Protein AF-A0A6A6JMK6-F1 (afdb_monomer)

Foldseek 3Di:
DDPPPVVLVVLVVCLLVVHQLFQDFDADPVRHGDQDQSNQRGLLCLCVQWHDDPSDIDGDLLSRSLVVSLVSLVSLLVVQVQLQPVVSLVVLLVVLVVVLVVVVCCQPPNVCVVDPPDDRPSVSVVSNVVCQVSLLVSLVSSLVVNVVSLVSLVVDPPDDDDDDDDDDDDPDDDDDDDPPPPRHSDPVVSNVSSVVSNVVVVVRDRRDSGNDND

Sequence (214 aa):
MVLLNNDFNVAKEKIWQGHKLLTKPTLDGNGKMMENEENSKTLDWLFINKYYNDKKVEKWLDNRGMCKAIYQFDTLMALVQYHNDPYIQEVMRAQVRRVGEAFDYVEDDIIPTQQSGYTKRNIKKEWIDWMKETHKNRLESLNEALEYAVKIFEKKSTVITKIKRWDFSGLFRREVKDPNCGFEPDDAVMEKRVKLLLEAYKKLPKVDTELKLD

Mean predicted aligned error: 9.23 Å

Solvent-accessible surface area (backbone atoms only — not comparable to full-atom values): 12800 Å² total; per-residue (Å²): 135,85,83,78,51,65,69,57,54,52,51,52,49,32,44,77,73,68,46,78,90,61,58,76,69,56,58,44,101,84,71,45,75,48,97,46,69,73,34,36,69,9,55,68,32,12,51,70,18,33,38,59,53,97,95,39,83,45,65,56,87,34,35,56,21,34,46,52,29,49,51,55,49,51,49,46,51,51,52,39,52,51,62,57,32,67,68,52,46,51,53,52,44,53,52,55,49,53,55,27,52,52,39,45,48,41,57,71,64,47,45,54,77,77,36,86,87,69,75,86,83,55,60,25,55,57,49,51,53,49,49,37,52,51,48,25,58,37,41,47,52,50,50,52,49,45,54,53,49,47,55,58,66,66,74,62,87,78,80,87,81,88,88,84,89,85,83,90,86,74,95,84,78,89,82,74,89,69,85,78,62,72,72,47,63,52,63,71,61,51,52,51,52,53,49,53,50,54,56,50,50,76,72,52,74,79,55,76,35,74,66,76,84,124

Structure (mmCIF, N/CA/C/O backbone):
data_AF-A0A6A6JMK6-F1
#
_entry.id   AF-A0A6A6JMK6-F1
#
loop_
_atom_site.group_PDB
_atom_site.id
_atom_site.type_symbol
_atom_site.label_atom_id
_atom_site.label_alt_id
_atom_site.label_comp_id
_atom_site.label_asym_id
_atom_site.label_entity_id
_atom_site.label_seq_id
_atom_site.pdbx_PDB_ins_code
_atom_site.Cartn_x
_atom_site.Cartn_y
_atom_site.Cartn_z
_atom_site.occupancy
_atom_site.B_iso_or_equiv
_atom_site.auth_seq_id
_atom_site.auth_comp_id
_atom_site.auth_asym_id
_atom_site.auth_atom_id
_atom_site.pdbx_PDB_model_num
ATOM 1 N N . MET A 1 1 ? -15.009 -16.281 -4.364 1.00 25.78 1 MET A N 1
ATOM 2 C CA . MET A 1 1 ? -13.756 -17.059 -4.236 1.00 25.78 1 MET A CA 1
ATOM 3 C C . MET A 1 1 ? -12.599 -16.071 -4.182 1.00 25.78 1 MET A C 1
ATOM 5 O O . MET A 1 1 ? -12.237 -15.513 -5.208 1.00 25.78 1 MET A O 1
ATOM 9 N N . VAL A 1 2 ? -12.119 -15.753 -2.977 1.00 27.05 2 VAL A N 1
ATOM 10 C CA . VAL A 1 2 ? -11.085 -14.730 -2.749 1.00 27.05 2 VAL A CA 1
ATOM 11 C C . VAL A 1 2 ? -9.724 -15.412 -2.858 1.00 27.05 2 VAL A C 1
ATOM 13 O O . VAL A 1 2 ? -9.286 -16.086 -1.931 1.00 27.05 2 VAL A O 1
ATOM 16 N N . LEU A 1 3 ? -9.078 -15.294 -4.018 1.00 33.50 3 LEU A N 1
ATOM 17 C CA . LEU A 1 3 ? -7.701 -15.749 -4.204 1.00 33.50 3 LEU A CA 1
ATOM 18 C C . LEU A 1 3 ? -6.765 -14.765 -3.494 1.00 33.50 3 LEU A C 1
ATOM 20 O O . LEU A 1 3 ? -6.371 -13.737 -4.041 1.00 33.50 3 LEU A O 1
ATOM 24 N N . LEU A 1 4 ? -6.444 -15.082 -2.243 1.00 34.97 4 LEU A N 1
ATOM 25 C CA . LEU A 1 4 ? -5.448 -14.391 -1.435 1.00 34.97 4 LEU A CA 1
ATOM 26 C C . LEU A 1 4 ? -4.049 -14.737 -1.971 1.00 34.97 4 LEU A C 1
ATOM 28 O O . LEU A 1 4 ? -3.436 -15.719 -1.561 1.00 34.97 4 LEU A O 1
ATOM 32 N N . ASN A 1 5 ? -3.543 -13.933 -2.910 1.00 47.03 5 ASN A N 1
ATOM 33 C CA . ASN A 1 5 ? -2.108 -13.880 -3.188 1.00 47.03 5 ASN A CA 1
ATOM 34 C C . ASN A 1 5 ? -1.401 -13.511 -1.875 1.00 47.03 5 ASN A C 1
ATOM 36 O O . ASN A 1 5 ? -1.663 -12.440 -1.328 1.00 47.03 5 ASN A O 1
ATOM 40 N N . ASN A 1 6 ? -0.511 -14.371 -1.377 1.00 48.22 6 ASN A N 1
ATOM 41 C CA . ASN A 1 6 ? 0.271 -14.115 -0.162 1.00 48.22 6 ASN A CA 1
ATOM 42 C C . ASN A 1 6 ? 0.969 -12.739 -0.222 1.00 48.22 6 ASN A C 1
ATOM 44 O O . ASN A 1 6 ? 0.893 -11.954 0.716 1.00 48.22 6 ASN A O 1
ATOM 48 N N . ASP A 1 7 ? 1.505 -12.384 -1.391 1.00 55.31 7 ASP A N 1
ATOM 49 C CA . ASP A 1 7 ? 2.130 -11.084 -1.658 1.00 55.31 7 ASP A CA 1
ATOM 50 C C . ASP A 1 7 ? 1.179 -9.896 -1.467 1.00 55.31 7 ASP A C 1
ATOM 52 O O . ASP A 1 7 ? 1.581 -8.847 -0.966 1.00 55.31 7 ASP A O 1
ATOM 56 N N . PHE A 1 8 ? -0.097 -10.059 -1.829 1.00 58.81 8 PHE A N 1
ATOM 57 C CA . PHE A 1 8 ? -1.109 -9.020 -1.660 1.00 58.81 8 PHE A CA 1
ATOM 58 C C . PHE A 1 8 ? -1.477 -8.846 -0.185 1.00 58.81 8 PHE A C 1
ATOM 60 O O . PHE A 1 8 ? -1.654 -7.722 0.277 1.00 58.81 8 PHE A O 1
ATOM 67 N N . ASN A 1 9 ? -1.533 -9.939 0.581 1.00 56.66 9 ASN A N 1
ATOM 68 C CA . ASN A 1 9 ? -1.748 -9.876 2.027 1.00 56.66 9 ASN A CA 1
ATOM 69 C C . ASN A 1 9 ? -0.571 -9.222 2.753 1.00 56.66 9 ASN A C 1
ATOM 71 O O . ASN A 1 9 ? -0.792 -8.343 3.580 1.00 56.66 9 ASN A O 1
ATOM 75 N N . VAL A 1 10 ? 0.665 -9.568 2.385 1.00 67.19 10 VAL A N 1
ATOM 76 C CA . VAL A 1 10 ? 1.869 -8.912 2.914 1.00 67.19 10 VAL A CA 1
ATOM 77 C C . VAL A 1 10 ? 1.876 -7.421 2.557 1.00 67.19 10 VAL A C 1
ATOM 79 O O . VAL A 1 10 ? 2.242 -6.581 3.376 1.00 67.19 10 VAL A O 1
ATOM 82 N N . ALA A 1 11 ? 1.448 -7.053 1.347 1.00 66.81 11 ALA A N 1
ATOM 83 C CA . ALA A 1 11 ? 1.355 -5.651 0.951 1.00 66.81 11 ALA A CA 1
ATOM 84 C C . ALA A 1 11 ? 0.283 -4.883 1.748 1.00 66.81 11 ALA A C 1
ATOM 86 O O . ALA A 1 11 ? 0.537 -3.756 2.171 1.00 66.81 11 ALA A O 1
ATOM 87 N N . LYS A 1 12 ? -0.874 -5.502 2.026 1.00 69.31 12 LYS A N 1
ATOM 88 C CA . LYS A 1 12 ? -1.883 -4.937 2.939 1.00 69.31 12 LYS A CA 1
ATOM 89 C C . LYS A 1 12 ? -1.324 -4.747 4.342 1.00 69.31 12 LYS A C 1
ATOM 91 O O . LYS A 1 12 ? -1.519 -3.696 4.940 1.00 69.31 12 LYS A O 1
ATOM 96 N N . GLU A 1 13 ? -0.619 -5.742 4.864 1.00 75.25 13 GLU A N 1
ATOM 97 C CA . GLU A 1 13 ? -0.012 -5.682 6.192 1.00 75.25 13 GLU A CA 1
ATOM 98 C C . GLU A 1 13 ? 0.972 -4.508 6.306 1.00 75.25 13 GLU A C 1
ATOM 100 O O . GLU A 1 13 ? 0.926 -3.757 7.280 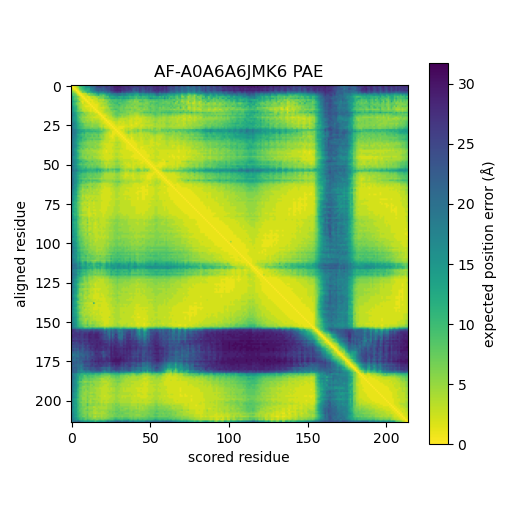1.00 75.25 13 GLU A O 1
ATOM 105 N N . LYS A 1 14 ? 1.783 -4.269 5.268 1.00 75.75 14 LYS A N 1
ATOM 106 C CA . LYS A 1 14 ? 2.706 -3.124 5.215 1.00 75.75 14 LYS A CA 1
ATOM 107 C C . LYS A 1 14 ? 2.002 -1.772 5.319 1.00 75.75 14 LYS A C 1
ATOM 109 O O . LYS A 1 14 ? 2.542 -0.892 5.990 1.00 75.75 14 LYS A O 1
ATOM 114 N N . ILE A 1 15 ? 0.820 -1.610 4.710 1.00 80.00 15 ILE A N 1
ATOM 115 C CA . ILE A 1 15 ? 0.005 -0.390 4.865 1.00 80.00 15 ILE A CA 1
ATOM 116 C C . ILE A 1 15 ? -0.286 -0.169 6.351 1.00 80.00 15 ILE A C 1
ATOM 118 O O . ILE A 1 15 ? -0.010 0.901 6.890 1.00 80.00 15 ILE A O 1
ATOM 122 N N . TRP A 1 16 ? -0.797 -1.194 7.030 1.00 81.62 16 TRP A N 1
ATOM 123 C CA . TRP A 1 16 ? -1.246 -1.078 8.417 1.00 81.62 16 TRP A CA 1
ATOM 124 C C . TRP A 1 16 ? -0.094 -0.936 9.418 1.00 81.62 16 TRP A C 1
ATOM 126 O O . TRP A 1 16 ? -0.198 -0.153 10.363 1.00 81.62 16 TRP A O 1
ATOM 136 N N . GLN A 1 17 ? 1.044 -1.581 9.156 1.00 81.69 17 GLN A N 1
ATOM 137 C CA . GLN A 1 17 ? 2.273 -1.448 9.948 1.00 81.69 17 GLN A CA 1
ATOM 138 C C . GLN A 1 17 ? 3.002 -0.113 9.733 1.00 81.69 17 GLN A C 1
ATOM 140 O O . GLN A 1 17 ? 3.951 0.192 10.450 1.00 81.69 17 GLN A O 1
ATOM 145 N N . GLY A 1 18 ? 2.581 0.708 8.764 1.00 73.88 18 GLY A N 1
ATOM 146 C CA . GLY A 1 18 ? 3.269 1.961 8.444 1.00 73.88 18 GLY A CA 1
ATOM 147 C C . GLY A 1 18 ? 4.629 1.763 7.791 1.00 73.88 18 GLY A C 1
ATOM 148 O O . GLY A 1 18 ? 5.462 2.669 7.795 1.00 73.88 18 GLY A O 1
ATOM 149 N N . HIS A 1 19 ? 4.869 0.579 7.235 1.00 82.00 19 HIS A N 1
ATOM 150 C CA . HIS A 1 19 ? 6.053 0.330 6.440 1.00 82.00 19 HIS A CA 1
ATOM 151 C C . HIS A 1 19 ? 5.962 1.104 5.126 1.00 82.00 19 HIS A C 1
ATOM 153 O O . HIS A 1 19 ? 4.889 1.285 4.548 1.00 82.00 19 HIS A O 1
ATOM 159 N N . LYS A 1 20 ? 7.117 1.545 4.619 1.00 77.75 20 LYS A N 1
ATOM 160 C CA . LYS A 1 20 ? 7.184 2.193 3.307 1.00 77.75 20 LYS A CA 1
ATOM 161 C C . LYS A 1 20 ? 6.682 1.216 2.239 1.00 77.75 20 LYS A C 1
ATOM 163 O O . LYS A 1 20 ? 7.240 0.130 2.084 1.00 77.75 20 LYS A O 1
ATOM 168 N N . LEU A 1 21 ? 5.647 1.616 1.498 1.00 81.50 21 LEU A N 1
ATOM 169 C CA . LEU A 1 21 ? 5.069 0.807 0.415 1.00 81.50 21 LEU A CA 1
ATOM 170 C C . LEU A 1 21 ? 6.007 0.700 -0.788 1.00 81.50 21 LEU A C 1
ATOM 172 O O . LEU A 1 21 ? 6.051 -0.333 -1.449 1.00 81.50 21 LEU A O 1
ATOM 176 N N . LEU A 1 22 ? 6.789 1.755 -1.026 1.00 82.19 22 LEU A N 1
ATOM 177 C CA . LEU A 1 22 ? 7.851 1.799 -2.020 1.00 82.19 22 LEU A CA 1
ATOM 178 C C . LEU A 1 22 ? 9.134 2.345 -1.397 1.00 82.19 22 LEU A C 1
ATOM 180 O O . LEU A 1 22 ? 9.115 3.303 -0.617 1.00 82.19 22 LEU A O 1
ATOM 184 N N . THR A 1 23 ? 10.265 1.767 -1.792 1.00 83.50 23 THR A N 1
ATOM 185 C CA . THR A 1 23 ? 11.582 2.330 -1.497 1.00 83.50 23 THR A CA 1
ATOM 186 C C . THR A 1 23 ? 11.805 3.540 -2.395 1.00 83.50 23 THR A C 1
ATOM 188 O O . THR A 1 23 ? 11.767 3.421 -3.620 1.00 83.50 23 THR A O 1
ATOM 191 N N . LYS A 1 24 ? 12.031 4.707 -1.785 1.00 81.12 24 LYS A N 1
ATOM 192 C CA . LYS A 1 24 ? 12.439 5.918 -2.505 1.00 81.12 24 LYS A CA 1
ATOM 193 C C . LYS A 1 24 ? 13.947 5.865 -2.777 1.00 81.12 24 LYS A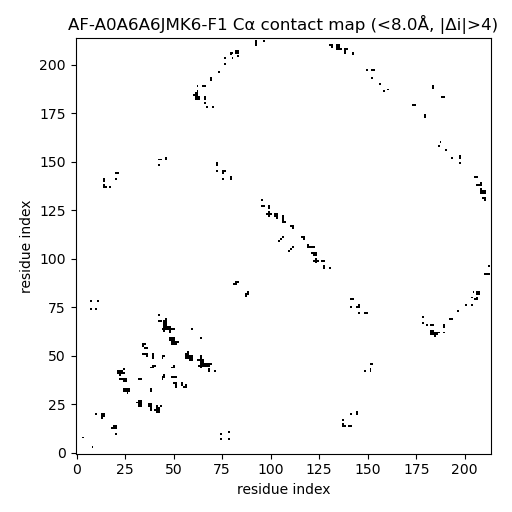 C 1
ATOM 195 O O . LYS A 1 24 ? 14.675 5.359 -1.924 1.00 81.12 24 LYS A O 1
ATOM 200 N N . PRO A 1 25 ? 14.413 6.374 -3.926 1.00 84.50 25 PRO A N 1
ATOM 201 C CA . PRO A 1 25 ? 15.822 6.363 -4.265 1.00 84.50 25 PRO A CA 1
ATOM 202 C C . PRO A 1 25 ? 16.632 7.299 -3.376 1.00 84.50 25 PRO A C 1
ATOM 204 O O . PRO A 1 25 ? 16.222 8.426 -3.092 1.00 84.50 25 PRO A O 1
ATOM 207 N N . THR A 1 26 ? 17.818 6.839 -2.996 1.00 85.38 26 THR A N 1
ATOM 208 C CA . THR A 1 26 ? 18.852 7.657 -2.369 1.00 85.38 26 THR A CA 1
ATOM 209 C C . THR A 1 26 ? 19.616 8.407 -3.457 1.00 85.38 26 THR A C 1
ATOM 211 O O . THR A 1 26 ? 20.084 7.809 -4.435 1.00 85.38 26 T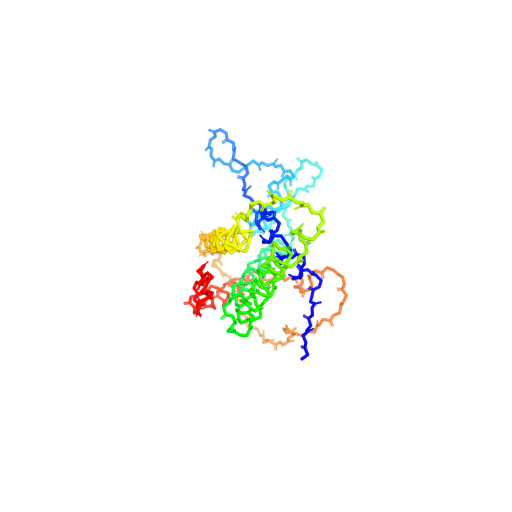HR A O 1
ATOM 214 N N . LEU A 1 27 ? 19.722 9.725 -3.298 1.00 85.12 27 LEU A N 1
ATOM 215 C CA . LEU A 1 27 ? 20.405 10.610 -4.237 1.00 85.12 27 LEU A CA 1
ATOM 216 C C . LEU A 1 27 ? 21.804 10.966 -3.719 1.00 85.12 27 LEU A C 1
ATOM 218 O O . LEU A 1 27 ? 22.022 11.043 -2.512 1.00 85.12 27 LEU A O 1
ATOM 222 N N . ASP A 1 28 ? 22.742 11.183 -4.635 1.00 82.56 28 ASP A N 1
ATOM 223 C CA . ASP A 1 28 ? 24.056 11.743 -4.342 1.00 82.56 28 ASP A CA 1
ATOM 224 C C . ASP A 1 28 ? 23.972 13.261 -4.083 1.00 82.56 28 ASP A C 1
ATOM 226 O O . ASP A 1 28 ? 22.917 13.887 -4.222 1.00 82.56 28 ASP A O 1
ATOM 230 N N . GLY A 1 29 ? 25.106 13.880 -3.736 1.00 78.31 29 GLY A N 1
ATOM 231 C CA . GLY A 1 29 ? 25.194 15.329 -3.505 1.00 78.31 29 GLY A CA 1
ATOM 232 C C . GLY A 1 29 ? 24.848 16.203 -4.722 1.00 78.31 29 GLY A C 1
ATOM 233 O O . GLY A 1 29 ? 24.683 17.409 -4.569 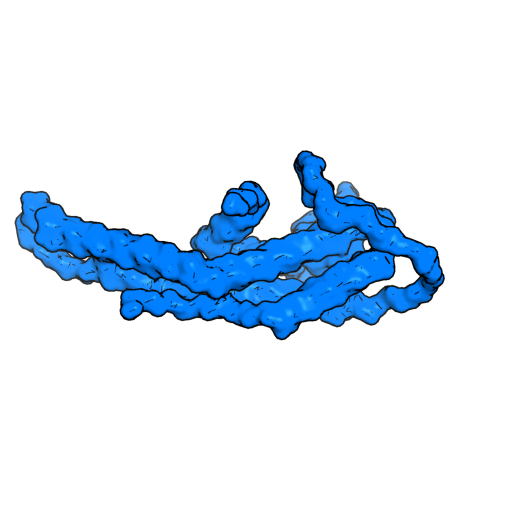1.00 78.31 29 GLY A O 1
ATOM 234 N N . ASN A 1 30 ? 24.702 15.611 -5.912 1.00 81.19 30 ASN A N 1
ATOM 235 C CA . ASN A 1 30 ? 24.308 16.280 -7.152 1.00 81.19 30 ASN A CA 1
ATOM 236 C C . ASN A 1 30 ? 22.845 15.991 -7.539 1.00 81.19 30 ASN A C 1
ATOM 238 O O . ASN A 1 30 ? 22.423 16.335 -8.646 1.00 81.19 30 ASN A O 1
ATOM 242 N N . GLY A 1 31 ? 22.075 15.321 -6.676 1.00 75.75 31 GLY A N 1
ATOM 243 C CA . GLY A 1 31 ? 20.691 14.937 -6.950 1.00 75.75 31 GLY A CA 1
ATOM 244 C C . GLY A 1 31 ? 20.539 13.782 -7.948 1.00 75.75 31 GLY A C 1
ATOM 245 O O . GLY A 1 31 ? 19.432 13.541 -8.432 1.00 75.75 31 GLY A O 1
ATOM 246 N N . LYS A 1 32 ? 21.616 13.057 -8.279 1.00 79.00 32 LYS A N 1
ATOM 247 C CA . LYS A 1 32 ? 21.568 11.857 -9.126 1.00 79.00 32 LYS A CA 1
ATOM 248 C C . LYS A 1 32 ? 21.373 10.612 -8.275 1.00 79.00 32 LYS A C 1
ATOM 250 O O . LYS A 1 32 ? 21.865 10.516 -7.161 1.00 79.00 32 LYS A O 1
ATOM 255 N N . MET A 1 33 ? 20.669 9.625 -8.813 1.00 82.38 33 MET A N 1
ATOM 256 C CA . MET A 1 33 ? 20.449 8.363 -8.111 1.00 82.38 33 MET A CA 1
ATOM 257 C C . MET A 1 33 ? 21.763 7.604 -7.923 1.00 82.38 33 MET A C 1
ATOM 259 O O . MET A 1 33 ? 22.465 7.347 -8.901 1.00 82.38 33 MET A O 1
ATOM 263 N N . MET A 1 34 ? 22.079 7.232 -6.682 1.00 83.31 34 MET A N 1
ATOM 264 C CA . MET A 1 34 ? 23.311 6.508 -6.363 1.00 83.31 34 MET A CA 1
ATOM 265 C C . MET A 1 34 ? 23.321 5.101 -6.971 1.00 83.31 34 MET A C 1
ATOM 267 O O . MET A 1 34 ? 22.303 4.410 -6.972 1.00 83.31 34 MET A O 1
ATOM 271 N N . GLU A 1 35 ? 24.485 4.653 -7.435 1.00 87.75 35 GLU A N 1
ATOM 272 C CA . GLU A 1 35 ? 24.698 3.293 -7.937 1.00 87.75 35 GLU A CA 1
ATOM 273 C C . GLU A 1 35 ? 25.037 2.317 -6.804 1.00 87.75 35 GLU A C 1
ATOM 275 O O . GLU A 1 35 ? 26.196 2.002 -6.561 1.00 87.75 35 GLU A O 1
ATOM 280 N N . ASN A 1 36 ? 24.007 1.864 -6.079 1.00 86.44 36 ASN A N 1
ATOM 281 C CA . ASN A 1 36 ? 24.139 0.955 -4.939 1.00 86.44 36 ASN A CA 1
ATOM 282 C C . ASN A 1 36 ? 23.054 -0.142 -4.911 1.00 86.44 36 ASN A C 1
ATOM 284 O O . ASN A 1 36 ? 22.077 -0.112 -5.663 1.00 86.44 36 ASN A O 1
ATOM 288 N N . GLU A 1 37 ? 23.230 -1.124 -4.024 1.00 87.00 37 GLU A N 1
ATOM 289 C CA . GLU A 1 37 ? 22.294 -2.244 -3.876 1.00 87.00 37 GLU A CA 1
ATOM 290 C C . GLU A 1 37 ? 20.899 -1.787 -3.417 1.00 87.00 37 GLU A C 1
ATOM 292 O O . GLU A 1 37 ? 19.886 -2.324 -3.865 1.00 87.00 37 GLU A O 1
ATOM 297 N N . GLU A 1 38 ? 20.814 -0.774 -2.557 1.00 86.31 38 GLU A N 1
ATOM 298 C CA . GLU A 1 38 ? 19.537 -0.277 -2.033 1.00 86.31 38 GLU A CA 1
ATOM 299 C C . GLU A 1 38 ? 18.654 0.310 -3.138 1.00 86.31 38 GLU A C 1
ATOM 301 O O . GLU A 1 38 ? 17.474 -0.038 -3.253 1.00 86.31 38 GLU A O 1
ATOM 306 N N . ASN A 1 39 ? 19.243 1.127 -4.014 1.00 83.56 39 ASN A N 1
ATOM 307 C CA . ASN A 1 39 ? 18.548 1.729 -5.141 1.00 83.56 39 ASN A CA 1
ATOM 308 C C . ASN A 1 39 ? 18.107 0.693 -6.172 1.00 83.56 39 ASN A C 1
ATOM 310 O O . ASN A 1 39 ? 17.112 0.926 -6.853 1.00 83.56 39 ASN A O 1
ATOM 314 N N . SER A 1 40 ? 18.728 -0.489 -6.217 1.00 84.00 40 SER A N 1
ATOM 315 C CA . SER A 1 40 ? 18.287 -1.582 -7.096 1.00 84.00 40 SER A CA 1
ATOM 316 C C . SER A 1 40 ? 16.909 -2.145 -6.792 1.00 84.00 40 SER A C 1
ATOM 318 O O . SER A 1 40 ? 16.305 -2.803 -7.639 1.00 84.00 40 SER A O 1
ATOM 320 N N . LYS A 1 41 ? 16.380 -1.835 -5.609 1.00 83.31 41 LYS A N 1
ATOM 321 C CA . LYS A 1 41 ? 15.038 -2.225 -5.179 1.00 83.31 41 LYS A CA 1
ATOM 322 C C . LYS A 1 41 ? 14.007 -1.118 -5.435 1.00 83.31 41 LYS A C 1
ATOM 324 O O . LYS A 1 41 ? 12.821 -1.344 -5.205 1.00 83.31 41 LYS A O 1
ATOM 329 N N . THR A 1 42 ? 14.437 0.066 -5.881 1.00 85.50 42 THR A N 1
ATOM 330 C CA . THR A 1 42 ? 13.548 1.211 -6.129 1.00 85.50 42 THR A CA 1
ATOM 331 C C . THR A 1 42 ? 12.783 1.041 -7.431 1.00 85.50 42 THR A C 1
ATOM 333 O O . THR A 1 42 ? 13.281 0.465 -8.401 1.00 85.50 42 THR A O 1
ATOM 336 N N . LEU A 1 43 ? 11.569 1.589 -7.461 1.00 84.00 43 LEU A N 1
ATOM 337 C CA . LEU A 1 43 ? 10.710 1.516 -8.636 1.00 84.00 43 LEU A CA 1
ATOM 338 C C . LEU A 1 43 ? 11.367 2.177 -9.860 1.00 84.00 43 LEU A C 1
ATOM 340 O O . LEU A 1 43 ? 11.257 1.658 -10.965 1.00 84.00 43 LEU A O 1
ATOM 344 N N . ASP A 1 44 ? 12.115 3.263 -9.660 1.00 87.62 44 ASP A N 1
ATOM 345 C CA . ASP A 1 44 ? 12.857 3.972 -10.702 1.00 87.62 44 ASP A CA 1
ATOM 346 C C . ASP A 1 44 ? 13.911 3.095 -11.385 1.00 87.62 44 ASP A C 1
ATOM 348 O O . ASP A 1 44 ? 13.992 3.088 -12.613 1.00 87.62 44 ASP A O 1
ATOM 352 N N . TRP A 1 45 ? 14.717 2.352 -10.615 1.00 85.31 45 TRP A N 1
ATOM 353 C CA . TRP A 1 45 ? 15.739 1.451 -11.168 1.00 85.31 45 TRP A CA 1
ATOM 354 C C . TRP A 1 45 ? 15.147 0.242 -11.853 1.00 85.31 45 TRP A C 1
ATOM 356 O O . TRP A 1 45 ? 15.584 -0.117 -12.949 1.00 85.31 45 TRP A O 1
ATOM 366 N N . LEU A 1 46 ? 14.140 -0.353 -11.217 1.00 85.44 46 LEU A N 1
ATOM 367 C CA . LEU A 1 46 ? 13.408 -1.463 -11.795 1.00 85.44 46 LEU A CA 1
ATOM 368 C C . LEU A 1 46 ? 12.815 -1.031 -13.137 1.00 85.44 46 LEU A C 1
ATOM 370 O O . LEU A 1 46 ? 13.046 -1.693 -14.141 1.00 85.44 46 LEU A O 1
ATOM 374 N N . PHE A 1 47 ? 12.167 0.131 -13.204 1.00 86.25 47 PHE A N 1
ATOM 375 C CA . PHE A 1 47 ? 11.534 0.614 -14.429 1.00 86.25 47 PHE A CA 1
ATOM 376 C C . PHE A 1 47 ? 12.519 0.847 -15.585 1.00 86.25 47 PHE A C 1
ATOM 378 O O . PHE A 1 47 ? 12.181 0.600 -16.736 1.00 86.25 47 PHE A O 1
ATOM 385 N N . ILE A 1 48 ? 13.760 1.253 -15.296 1.00 86.56 48 ILE A N 1
ATOM 386 C CA . ILE A 1 48 ? 14.833 1.394 -16.307 1.00 86.56 48 ILE A CA 1
ATOM 387 C C . ILE A 1 48 ? 15.645 0.114 -16.507 1.00 86.56 48 ILE A C 1
ATOM 389 O O . ILE A 1 48 ? 16.710 0.142 -17.133 1.00 86.56 48 ILE A O 1
ATOM 393 N N . ASN A 1 49 ? 15.133 -0.984 -15.957 1.00 84.25 49 ASN A N 1
ATOM 394 C CA . ASN A 1 49 ? 15.625 -2.335 -16.110 1.00 84.25 49 ASN A CA 1
ATOM 395 C C . ASN A 1 49 ? 17.075 -2.531 -15.631 1.00 84.25 49 ASN A C 1
ATOM 397 O O . ASN A 1 49 ? 17.825 -3.328 -16.194 1.00 84.25 49 ASN A O 1
ATOM 401 N N . LYS A 1 50 ? 17.475 -1.781 -14.593 1.00 84.31 50 LYS A N 1
ATOM 402 C CA . LYS A 1 50 ? 18.785 -1.882 -13.937 1.00 84.31 50 LYS A CA 1
ATOM 403 C C . LYS A 1 50 ? 18.731 -2.798 -12.711 1.00 84.31 50 LYS A C 1
ATOM 405 O O . LYS A 1 50 ? 17.739 -2.813 -11.985 1.00 84.31 50 LYS A O 1
ATOM 410 N N . TYR A 1 51 ? 19.832 -3.490 -12.434 1.00 84.94 51 TYR A N 1
ATOM 411 C CA . TYR A 1 51 ? 20.053 -4.247 -11.200 1.00 84.94 51 TYR A CA 1
ATOM 412 C C . TYR A 1 51 ? 21.500 -4.110 -10.718 1.00 84.94 51 TYR A C 1
ATOM 414 O O . TYR A 1 51 ? 22.377 -3.690 -11.470 1.00 84.94 51 TYR A O 1
ATOM 422 N N . TYR A 1 52 ? 21.737 -4.437 -9.448 1.00 87.31 52 TYR A N 1
ATOM 423 C CA . TYR A 1 52 ? 23.067 -4.411 -8.844 1.00 87.31 52 TYR A CA 1
ATOM 424 C C . TYR A 1 52 ? 23.613 -5.836 -8.726 1.00 87.31 52 TYR A C 1
ATOM 426 O O . TYR A 1 52 ? 22.937 -6.701 -8.170 1.00 87.31 52 TYR A O 1
ATOM 434 N N . ASN A 1 53 ? 24.815 -6.069 -9.245 1.00 88.25 53 ASN A N 1
ATOM 435 C CA . ASN A 1 53 ? 25.518 -7.348 -9.223 1.00 88.25 53 ASN A CA 1
ATOM 436 C C . ASN A 1 53 ? 26.990 -7.107 -8.875 1.00 88.25 53 ASN A C 1
ATOM 438 O O . ASN A 1 53 ? 27.663 -6.355 -9.575 1.00 88.25 53 ASN A O 1
ATOM 442 N N . ASP A 1 54 ? 27.481 -7.684 -7.777 1.00 84.69 54 ASP A N 1
ATOM 443 C CA . ASP A 1 54 ? 28.893 -7.617 -7.367 1.00 84.69 54 ASP A CA 1
ATOM 444 C C . ASP A 1 54 ? 29.549 -6.229 -7.510 1.00 84.69 54 ASP A C 1
ATOM 446 O O . ASP A 1 54 ? 30.624 -6.058 -8.089 1.00 84.69 54 ASP A O 1
ATOM 450 N N . LYS A 1 55 ? 28.893 -5.207 -6.944 1.00 85.38 55 LYS A N 1
ATOM 451 C CA . LYS A 1 55 ? 29.327 -3.795 -6.962 1.00 85.38 55 LYS A CA 1
ATOM 452 C C . LYS A 1 55 ? 29.230 -3.077 -8.305 1.00 85.38 55 LYS A C 1
ATOM 454 O O . LYS A 1 55 ? 29.743 -1.968 -8.446 1.00 85.38 55 LYS A O 1
ATOM 459 N N . LYS A 1 56 ? 28.565 -3.680 -9.284 1.00 89.19 56 LYS A N 1
ATOM 460 C CA . LYS A 1 56 ? 28.338 -3.094 -10.601 1.00 89.19 56 LYS A CA 1
ATOM 461 C C . LYS A 1 56 ? 26.853 -2.994 -10.892 1.00 89.19 56 LYS A C 1
ATOM 463 O O . LYS A 1 56 ? 26.049 -3.817 -10.465 1.00 89.19 56 LYS A O 1
ATOM 468 N N . VAL A 1 57 ? 26.502 -1.955 -11.636 1.00 87.50 57 VAL A N 1
ATOM 469 C CA . VAL A 1 57 ? 25.157 -1.785 -12.170 1.00 87.50 57 VAL A CA 1
ATOM 470 C C . VAL A 1 57 ? 25.098 -2.440 -13.536 1.00 87.50 57 VAL A C 1
ATOM 472 O O . VAL A 1 57 ? 25.837 -2.080 -14.451 1.00 87.50 57 VAL A O 1
ATOM 475 N N . GLU A 1 58 ? 24.188 -3.388 -13.670 1.00 88.88 58 GLU A N 1
ATOM 476 C CA . GLU A 1 58 ? 23.920 -4.118 -14.899 1.00 88.88 58 GLU A CA 1
ATOM 477 C C . GLU A 1 58 ? 22.471 -3.880 -15.344 1.00 88.88 58 GLU A C 1
ATOM 479 O O . GLU A 1 58 ? 21.666 -3.277 -14.627 1.00 88.88 58 GLU A O 1
ATOM 484 N N . LYS A 1 59 ? 22.131 -4.323 -16.556 1.00 87.31 59 LYS A N 1
ATOM 485 C CA . LYS A 1 59 ? 20.760 -4.301 -17.075 1.00 87.31 59 LYS A CA 1
ATOM 486 C C . LYS A 1 59 ? 20.305 -5.714 -17.385 1.00 87.31 59 LYS A C 1
ATOM 488 O O . LYS A 1 59 ? 21.078 -6.488 -17.944 1.00 87.31 59 LYS A O 1
ATOM 493 N N . TRP A 1 60 ? 19.066 -6.045 -17.046 1.00 80.06 60 TRP A N 1
ATOM 494 C CA . TRP A 1 60 ? 18.509 -7.332 -17.453 1.00 80.06 60 TRP A CA 1
ATOM 495 C C . TRP A 1 60 ? 18.202 -7.314 -18.955 1.00 80.06 60 TRP A C 1
ATOM 497 O O . TRP A 1 60 ? 17.734 -6.311 -19.480 1.00 80.06 60 TRP A O 1
ATOM 507 N N . LEU A 1 61 ? 18.478 -8.402 -19.671 1.00 81.06 61 LEU A N 1
ATOM 508 C CA . LEU A 1 61 ? 18.264 -8.461 -21.127 1.00 81.06 61 LEU A CA 1
ATOM 509 C C . LEU A 1 61 ? 16.797 -8.715 -21.513 1.00 81.06 61 LEU A C 1
ATOM 511 O O . LEU A 1 61 ? 16.432 -8.583 -22.673 1.00 81.06 61 LEU A O 1
ATOM 515 N N . ASP A 1 62 ? 15.966 -9.080 -20.544 1.00 78.31 62 ASP A N 1
ATOM 516 C CA . ASP A 1 62 ? 14.626 -9.647 -20.713 1.00 78.31 62 ASP A CA 1
ATOM 517 C C . ASP A 1 62 ? 13.524 -8.792 -20.054 1.00 78.31 62 ASP A C 1
ATOM 519 O O . ASP A 1 62 ? 12.457 -9.291 -19.692 1.00 78.31 62 ASP A O 1
ATOM 523 N N . ASN A 1 63 ? 13.807 -7.505 -19.824 1.00 82.38 63 ASN A N 1
ATOM 524 C CA . ASN A 1 63 ? 12.917 -6.552 -19.149 1.00 82.38 63 ASN A CA 1
ATOM 525 C C . ASN A 1 63 ? 12.378 -6.992 -17.788 1.00 82.38 63 ASN A C 1
ATOM 527 O O . ASN A 1 63 ? 11.364 -6.462 -17.316 1.00 82.38 63 ASN A O 1
ATOM 531 N N . ARG A 1 64 ? 13.075 -7.892 -17.085 1.00 82.56 64 ARG A N 1
ATOM 532 C CA . ARG A 1 64 ? 12.675 -8.352 -15.750 1.00 82.56 64 ARG A CA 1
ATOM 533 C C . ARG A 1 64 ? 12.431 -7.193 -14.764 1.00 82.56 64 ARG A C 1
ATOM 535 O O . ARG A 1 64 ? 11.647 -7.333 -13.828 1.00 82.56 64 ARG A O 1
ATOM 542 N N . GLY A 1 65 ? 13.044 -6.031 -14.972 1.00 82.19 65 GLY A N 1
ATOM 543 C CA . GLY A 1 65 ? 13.020 -4.868 -14.086 1.00 82.19 65 GLY A CA 1
ATOM 544 C C . GLY A 1 65 ? 11.752 -4.116 -14.307 1.00 82.19 65 GLY A C 1
ATOM 545 O O . GLY A 1 65 ? 10.988 -3.899 -13.370 1.00 82.19 65 GLY A O 1
ATOM 546 N N . MET A 1 66 ? 11.488 -3.815 -15.570 1.00 86.06 66 MET A N 1
ATOM 547 C CA . MET A 1 66 ? 10.259 -3.172 -15.977 1.00 86.06 66 MET A CA 1
ATOM 548 C C . MET A 1 66 ? 9.053 -4.046 -15.618 1.00 86.06 66 MET A C 1
ATOM 550 O O . MET A 1 66 ? 8.045 -3.537 -15.143 1.00 86.06 66 MET A O 1
ATOM 554 N N . CYS A 1 67 ? 9.185 -5.369 -15.717 1.00 81.81 67 CYS A N 1
ATOM 555 C CA . CYS A 1 67 ? 8.204 -6.327 -15.219 1.00 81.81 67 CYS A CA 1
ATOM 556 C C . CYS A 1 67 ? 7.955 -6.230 -13.711 1.00 81.81 67 CYS A C 1
ATOM 558 O O . CYS A 1 67 ? 6.805 -6.153 -13.277 1.00 81.81 67 CYS A O 1
ATOM 560 N N . LYS A 1 68 ? 9.019 -6.213 -12.898 1.00 82.25 68 LYS A N 1
ATOM 561 C CA . LYS A 1 68 ? 8.897 -6.028 -11.445 1.00 82.25 68 LYS A CA 1
ATOM 562 C C . LYS A 1 68 ? 8.276 -4.675 -11.105 1.00 82.25 68 LYS A C 1
ATOM 564 O O . LYS A 1 68 ? 7.438 -4.610 -10.211 1.00 82.25 68 LYS A O 1
ATOM 569 N N . ALA A 1 69 ? 8.641 -3.620 -11.830 1.00 85.19 69 ALA A N 1
ATOM 570 C CA . ALA A 1 69 ? 8.059 -2.296 -11.662 1.00 85.19 69 ALA A CA 1
ATOM 571 C C . ALA A 1 69 ? 6.558 -2.298 -11.984 1.00 85.19 69 ALA A C 1
ATOM 573 O O . ALA A 1 69 ? 5.760 -1.787 -11.203 1.00 85.19 69 ALA A O 1
ATOM 574 N N . ILE A 1 70 ? 6.168 -2.912 -13.105 1.00 85.62 70 ILE A N 1
ATOM 575 C CA . ILE A 1 70 ? 4.768 -3.093 -13.508 1.00 85.62 70 ILE A CA 1
ATOM 576 C C . ILE A 1 70 ? 3.987 -3.830 -12.420 1.00 85.62 70 ILE A C 1
ATOM 578 O O . ILE A 1 70 ? 2.924 -3.369 -12.021 1.00 85.62 70 ILE A O 1
ATOM 582 N N . TYR A 1 71 ? 4.533 -4.929 -11.897 1.00 81.56 71 TYR A N 1
ATOM 583 C CA . TYR A 1 71 ? 3.901 -5.692 -10.822 1.00 81.56 71 TYR A CA 1
ATOM 584 C C . TYR A 1 71 ? 3.718 -4.866 -9.542 1.00 81.56 71 TYR A C 1
ATOM 586 O O . TYR A 1 71 ? 2.660 -4.919 -8.914 1.00 81.56 71 TYR A O 1
ATOM 594 N N . GLN A 1 72 ? 4.723 -4.074 -9.156 1.00 82.19 72 GLN A N 1
ATOM 595 C CA . GLN A 1 72 ? 4.620 -3.178 -8.002 1.00 82.19 72 GLN A CA 1
ATOM 596 C C . GLN A 1 72 ? 3.540 -2.108 -8.207 1.00 82.19 72 GLN A C 1
ATOM 598 O O . GLN A 1 72 ? 2.765 -1.846 -7.288 1.00 82.19 72 GLN A O 1
ATOM 603 N N . PHE A 1 73 ? 3.454 -1.520 -9.402 1.00 85.12 73 PHE A N 1
ATOM 604 C CA . PHE A 1 73 ? 2.433 -0.523 -9.717 1.00 85.12 73 PHE A CA 1
ATOM 605 C C . PHE A 1 73 ? 1.021 -1.131 -9.720 1.00 85.12 73 PHE A C 1
ATOM 607 O O . PHE A 1 73 ? 0.126 -0.596 -9.068 1.00 85.12 73 PHE A O 1
ATOM 614 N N . ASP A 1 74 ? 0.840 -2.290 -10.357 1.00 81.94 74 ASP A N 1
ATOM 615 C CA . ASP A 1 74 ? -0.426 -3.036 -10.359 1.00 81.94 74 ASP A CA 1
ATOM 616 C C . ASP A 1 74 ? -0.865 -3.418 -8.934 1.00 81.94 74 ASP A C 1
ATOM 618 O O . ASP A 1 74 ? -2.022 -3.245 -8.557 1.00 81.94 74 ASP A O 1
ATOM 622 N N . THR A 1 75 ? 0.084 -3.823 -8.084 1.00 81.00 75 THR A N 1
ATOM 623 C CA . THR A 1 75 ? -0.184 -4.110 -6.666 1.00 81.00 75 THR A CA 1
ATOM 624 C C . THR A 1 75 ? -0.715 -2.879 -5.927 1.00 81.00 75 THR A C 1
ATOM 626 O O . THR A 1 75 ? -1.682 -2.994 -5.175 1.00 81.00 75 THR A O 1
ATOM 629 N N . LEU A 1 76 ? -0.136 -1.691 -6.143 1.00 83.12 76 LEU A N 1
ATOM 630 C CA . LEU A 1 76 ? -0.633 -0.448 -5.536 1.00 83.12 76 LEU A CA 1
ATOM 631 C C . LEU A 1 76 ? -2.044 -0.102 -6.023 1.00 83.12 76 LEU A C 1
ATOM 633 O O . LEU A 1 76 ? -2.894 0.264 -5.212 1.00 83.12 76 LEU A O 1
ATOM 637 N N . MET A 1 77 ? -2.317 -0.263 -7.320 1.00 85.38 77 MET A N 1
ATOM 638 C CA . MET A 1 77 ? -3.658 -0.063 -7.875 1.00 85.38 77 MET A CA 1
ATOM 639 C C . MET A 1 77 ? -4.674 -1.027 -7.257 1.00 85.38 77 MET A C 1
ATOM 641 O O . MET A 1 77 ? -5.761 -0.603 -6.867 1.00 85.38 77 MET A O 1
ATOM 645 N N . ALA A 1 78 ? -4.314 -2.302 -7.105 1.00 82.06 78 ALA A N 1
ATOM 646 C CA . ALA A 1 78 ? -5.165 -3.305 -6.476 1.00 82.06 78 ALA A CA 1
ATOM 647 C C . ALA A 1 78 ? -5.441 -2.993 -4.993 1.00 82.06 78 ALA A C 1
ATOM 649 O O . ALA A 1 78 ? -6.553 -3.219 -4.516 1.00 82.06 78 ALA A O 1
ATOM 650 N N . LEU A 1 79 ? -4.469 -2.441 -4.257 1.00 81.56 79 LEU A N 1
ATOM 651 C CA . LEU A 1 79 ? -4.676 -1.988 -2.874 1.00 81.56 79 LEU A CA 1
ATOM 652 C C . LEU A 1 79 ? -5.656 -0.811 -2.818 1.00 81.56 79 LEU A C 1
ATOM 654 O O . LEU A 1 79 ? -6.558 -0.807 -1.983 1.00 81.56 79 LEU A O 1
ATOM 658 N N . VAL A 1 80 ? -5.535 0.151 -3.736 1.00 87.12 80 VAL A N 1
ATOM 659 C CA . VAL A 1 80 ? -6.490 1.263 -3.853 1.00 87.12 80 VAL A CA 1
ATOM 660 C C . VAL A 1 80 ? -7.895 0.758 -4.176 1.00 87.12 80 VAL A C 1
ATOM 662 O O . VAL A 1 80 ? -8.853 1.157 -3.519 1.00 87.12 80 VAL A O 1
ATOM 665 N N . GLN A 1 81 ? -8.033 -0.169 -5.127 1.00 86.25 81 GLN A N 1
ATOM 666 C CA . GLN A 1 81 ? -9.319 -0.804 -5.436 1.00 86.25 81 GLN A CA 1
ATOM 667 C C . GLN A 1 81 ? -9.908 -1.520 -4.219 1.00 86.25 81 GLN A C 1
ATOM 669 O O . GLN A 1 81 ? -11.087 -1.353 -3.930 1.00 86.25 81 GLN A O 1
ATOM 674 N N . TYR A 1 82 ? -9.084 -2.267 -3.481 1.00 86.38 82 TYR A N 1
ATOM 675 C CA . TYR A 1 82 ? -9.504 -2.968 -2.271 1.00 86.38 82 TYR A CA 1
ATOM 676 C C . TYR A 1 82 ? -10.057 -2.014 -1.207 1.00 86.38 82 TYR A C 1
ATOM 678 O O . TYR A 1 82 ? -11.096 -2.298 -0.623 1.00 86.38 82 TYR A O 1
ATOM 686 N N . HIS A 1 83 ? -9.404 -0.875 -0.966 1.00 87.81 83 HIS A N 1
ATOM 687 C CA . HIS A 1 83 ? -9.876 0.102 0.023 1.00 87.81 83 HIS A CA 1
ATOM 688 C C . HIS A 1 83 ? -11.047 0.971 -0.466 1.00 87.81 83 HIS A C 1
ATOM 690 O O . HIS A 1 83 ? -11.740 1.574 0.352 1.00 87.81 83 HIS A O 1
ATOM 696 N N . ASN A 1 84 ? -11.303 1.002 -1.775 1.00 87.12 84 ASN A N 1
ATOM 697 C CA . ASN A 1 84 ? -12.487 1.625 -2.368 1.00 87.12 84 ASN A CA 1
ATOM 698 C C . ASN A 1 84 ? -13.699 0.691 -2.457 1.00 87.12 84 ASN A C 1
ATOM 700 O O . ASN A 1 84 ? -14.792 1.156 -2.772 1.00 87.12 84 ASN A O 1
ATOM 704 N N . ASP A 1 85 ? -13.532 -0.606 -2.199 1.00 87.56 85 ASP A N 1
ATOM 705 C CA . ASP A 1 85 ? -14.640 -1.555 -2.188 1.00 87.56 85 ASP A CA 1
ATOM 706 C C . ASP A 1 85 ? -15.587 -1.238 -1.007 1.00 87.56 85 ASP A C 1
ATOM 708 O O . ASP A 1 85 ? -15.158 -1.299 0.154 1.00 87.56 85 ASP A O 1
ATOM 712 N N . PRO A 1 86 ? -16.874 -0.918 -1.263 1.00 88.38 86 PRO A N 1
ATOM 713 C CA . PRO A 1 86 ? -17.828 -0.578 -0.210 1.00 88.38 86 PRO A CA 1
ATOM 714 C C . PRO A 1 86 ? -17.971 -1.666 0.856 1.00 88.38 86 PRO A C 1
ATOM 716 O O . PRO A 1 86 ? -18.074 -1.349 2.040 1.00 88.38 86 PRO A O 1
ATOM 719 N N . TYR A 1 87 ? -17.919 -2.941 0.461 1.00 89.56 87 TYR A N 1
ATOM 720 C CA . TYR A 1 87 ? -18.006 -4.060 1.394 1.00 89.56 87 TYR A CA 1
ATOM 721 C C . TYR A 1 87 ? -16.787 -4.098 2.319 1.00 89.56 87 TYR A C 1
ATOM 723 O O . TYR A 1 87 ? -16.919 -4.290 3.528 1.00 89.56 87 TYR A O 1
ATOM 731 N N . ILE A 1 88 ? -15.587 -3.859 1.783 1.00 88.31 88 ILE A N 1
ATOM 732 C CA . ILE A 1 88 ? -14.368 -3.785 2.598 1.00 88.31 88 ILE A CA 1
ATOM 733 C C . ILE A 1 88 ? -14.445 -2.616 3.581 1.00 88.31 88 ILE A C 1
ATOM 735 O O . ILE A 1 88 ? -14.105 -2.782 4.754 1.00 88.31 88 ILE A O 1
ATOM 739 N N . GLN A 1 89 ? -14.937 -1.458 3.142 1.00 90.12 89 GLN A N 1
ATOM 740 C CA . GLN A 1 89 ? -15.152 -0.312 4.025 1.00 90.12 89 GLN A CA 1
ATOM 741 C C . GLN A 1 89 ? -16.152 -0.625 5.141 1.00 90.12 89 GLN A C 1
ATOM 743 O O . GLN A 1 89 ? -15.885 -0.315 6.301 1.00 90.12 89 GLN A O 1
ATOM 748 N N . GLU A 1 90 ? -17.269 -1.284 4.832 1.00 91.38 90 GLU A N 1
ATOM 749 C CA . GLU A 1 90 ? -18.243 -1.723 5.836 1.00 91.38 90 GLU A CA 1
ATOM 750 C C . GLU A 1 90 ? -17.640 -2.684 6.855 1.00 91.38 90 GLU A C 1
ATOM 752 O O . GLU A 1 90 ? -17.823 -2.494 8.059 1.00 91.38 90 GLU A O 1
ATOM 757 N N . VAL A 1 91 ? -16.874 -3.676 6.396 1.00 92.06 91 VAL A N 1
ATOM 758 C CA . VAL A 1 91 ? -16.184 -4.616 7.284 1.00 92.06 91 VAL A CA 1
ATOM 759 C C . VAL A 1 91 ? -15.219 -3.870 8.206 1.00 92.06 91 VAL A C 1
ATOM 761 O O . VAL A 1 91 ? -15.245 -4.105 9.413 1.00 92.06 91 VAL A O 1
ATOM 764 N N . MET A 1 92 ? -14.411 -2.939 7.687 1.00 92.62 92 MET A N 1
ATOM 765 C CA . MET A 1 92 ? -13.491 -2.143 8.512 1.00 92.62 92 MET A CA 1
ATOM 766 C C . MET A 1 92 ? -14.241 -1.318 9.566 1.00 92.62 92 MET A C 1
ATOM 768 O O . MET A 1 92 ? -13.886 -1.375 10.745 1.00 92.62 92 MET A O 1
ATOM 772 N N . ARG A 1 93 ? -15.316 -0.617 9.178 1.00 95.56 93 ARG A N 1
ATOM 773 C CA . ARG A 1 93 ? -16.167 0.146 10.110 1.00 95.56 93 ARG A CA 1
ATOM 774 C C . ARG A 1 93 ? -16.737 -0.743 11.212 1.00 95.56 93 ARG A C 1
ATOM 776 O O . ARG A 1 93 ? -16.660 -0.392 12.388 1.00 95.56 93 ARG A O 1
ATOM 783 N N . ALA A 1 94 ? -17.272 -1.905 10.843 1.00 96.12 94 ALA A N 1
ATOM 784 C CA . ALA A 1 94 ? -17.853 -2.850 11.789 1.00 96.12 94 ALA A CA 1
ATOM 785 C C . ALA A 1 94 ? -16.816 -3.367 12.797 1.00 96.12 94 ALA A C 1
ATOM 787 O O . ALA A 1 94 ? -17.110 -3.432 13.986 1.00 96.12 94 ALA A O 1
ATOM 788 N N . GLN A 1 95 ? -15.599 -3.699 12.353 1.00 95.94 95 GLN A N 1
ATOM 789 C CA . GLN A 1 95 ? -14.534 -4.157 13.254 1.00 95.94 95 GLN A CA 1
ATOM 790 C C . GLN A 1 95 ? -14.099 -3.060 14.231 1.00 95.94 95 GLN A C 1
ATOM 792 O O . GLN A 1 95 ? -13.970 -3.321 15.426 1.00 95.94 95 GLN A O 1
ATOM 797 N N . VAL A 1 96 ? -13.942 -1.821 13.754 1.00 96.38 96 VAL A N 1
ATOM 798 C CA . VAL A 1 96 ? -13.580 -0.686 14.618 1.00 96.38 96 VAL A CA 1
ATOM 799 C C . VAL A 1 96 ? -14.649 -0.434 15.678 1.00 96.38 96 VAL A C 1
ATOM 801 O O . VAL A 1 96 ? -14.304 -0.279 16.850 1.00 96.38 96 VAL A O 1
ATOM 804 N N . ARG A 1 97 ? -15.933 -0.457 15.291 1.00 96.38 97 ARG A N 1
ATOM 805 C CA . ARG A 1 97 ? -17.060 -0.304 16.224 1.00 96.38 97 ARG A CA 1
ATOM 806 C C . ARG A 1 97 ? -17.087 -1.420 17.269 1.00 96.38 97 ARG A C 1
ATOM 808 O O . ARG A 1 97 ? -17.135 -1.107 18.452 1.00 96.38 97 ARG A O 1
ATOM 815 N N . ARG A 1 98 ? -16.952 -2.686 16.857 1.00 97.38 98 ARG A N 1
ATOM 816 C CA . ARG A 1 98 ? -16.950 -3.847 17.770 1.00 97.38 98 ARG A CA 1
ATOM 817 C C . ARG A 1 98 ? -15.867 -3.761 18.843 1.00 97.38 98 ARG A C 1
ATOM 819 O O . ARG A 1 98 ? -16.136 -4.036 20.005 1.00 97.38 98 ARG A O 1
ATOM 826 N N . VAL A 1 99 ? -14.647 -3.374 18.468 1.00 97.50 99 VAL A N 1
ATOM 827 C CA . VAL A 1 99 ? -13.555 -3.193 19.440 1.00 97.50 99 VAL A CA 1
ATOM 828 C C . VAL A 1 99 ? -13.844 -2.011 20.369 1.00 97.50 99 VAL A C 1
ATOM 830 O O . VAL A 1 99 ? -13.647 -2.119 21.575 1.00 97.50 99 VAL A O 1
ATOM 833 N N . GLY A 1 100 ? -14.375 -0.909 19.832 1.00 97.00 100 GLY A N 1
ATOM 834 C CA . GLY A 1 100 ? -14.802 0.233 20.640 1.00 97.00 100 GLY A CA 1
ATOM 835 C C . GLY A 1 100 ? -15.881 -0.130 21.665 1.00 97.00 100 GLY A C 1
ATOM 836 O O . GLY A 1 100 ? -15.776 0.248 22.824 1.00 97.00 100 GLY A O 1
ATOM 837 N N . GLU A 1 101 ? -16.894 -0.897 21.264 1.00 96.94 101 GLU A N 1
ATOM 838 C CA . GLU A 1 101 ? -17.947 -1.410 22.155 1.00 96.94 101 GLU A CA 1
ATOM 839 C C . GLU A 1 101 ? -17.390 -2.350 23.230 1.00 96.94 101 GLU A C 1
ATOM 841 O O . GLU A 1 101 ? -17.817 -2.290 24.380 1.00 96.94 101 GLU A O 1
ATOM 846 N N . ALA A 1 102 ? -16.396 -3.175 22.891 1.00 97.56 102 ALA A N 1
ATOM 847 C CA . ALA A 1 102 ? -15.714 -4.006 23.877 1.00 97.56 102 ALA A CA 1
ATOM 848 C C . ALA A 1 102 ? -14.957 -3.166 24.923 1.00 97.56 102 ALA A C 1
ATOM 850 O O . ALA A 1 102 ? -14.926 -3.546 26.091 1.00 97.56 102 ALA A O 1
ATOM 851 N N . PHE A 1 103 ? -14.378 -2.020 24.541 1.00 97.50 103 PHE A N 1
ATOM 852 C CA . PHE A 1 103 ? -13.760 -1.102 25.504 1.00 97.50 103 PHE A CA 1
ATOM 853 C C . PHE A 1 103 ? -14.779 -0.446 26.437 1.00 97.50 103 PHE A C 1
ATOM 855 O O . PHE A 1 103 ? -14.503 -0.370 27.632 1.00 97.50 103 PHE A O 1
ATOM 862 N N . ASP A 1 104 ? -15.951 -0.045 25.930 1.00 96.25 104 ASP A N 1
ATOM 863 C CA . ASP A 1 104 ? -17.046 0.450 26.782 1.00 96.25 104 ASP A CA 1
ATOM 864 C C . ASP A 1 104 ? -17.436 -0.604 27.826 1.00 96.25 104 ASP A C 1
ATOM 866 O O . ASP A 1 104 ? -17.445 -0.307 29.015 1.00 96.25 104 ASP A O 1
ATOM 870 N N . TYR A 1 105 ? -17.670 -1.851 27.397 1.00 96.56 105 TYR A N 1
ATOM 871 C CA . TYR A 1 105 ? -18.009 -2.959 28.299 1.00 96.56 105 TYR A CA 1
ATOM 872 C C . TYR A 1 105 ? -16.952 -3.163 29.395 1.00 96.56 105 TYR A C 1
ATOM 874 O O . TYR A 1 105 ? -17.267 -3.352 30.568 1.00 96.56 105 TYR A O 1
ATOM 882 N N . VAL A 1 106 ? -15.669 -3.096 29.036 1.00 96.06 106 VAL A N 1
ATOM 883 C CA . VAL A 1 106 ? -14.585 -3.241 30.013 1.00 96.06 106 VAL A CA 1
ATOM 884 C C . VAL A 1 106 ? -14.578 -2.090 31.024 1.00 96.06 106 VAL A C 1
ATOM 886 O O . VAL A 1 106 ? -14.430 -2.344 32.221 1.00 96.06 106 VAL A O 1
ATOM 889 N N . GLU A 1 107 ? -14.734 -0.843 30.577 1.00 95.75 107 GLU A N 1
ATOM 890 C CA . GLU A 1 107 ? -14.737 0.325 31.468 1.00 95.75 107 GLU A CA 1
ATOM 891 C C . GLU A 1 107 ? -15.980 0.417 32.354 1.00 95.75 107 GLU A C 1
ATOM 893 O O . GLU A 1 107 ? -15.860 0.854 33.499 1.00 95.75 107 GLU A O 1
ATOM 898 N N . ASP A 1 108 ? -17.143 0.025 31.836 1.00 94.81 108 ASP A N 1
ATOM 899 C CA . ASP A 1 108 ? -18.428 0.197 32.515 1.00 94.81 108 ASP A CA 1
ATOM 900 C C . ASP A 1 108 ? -18.772 -0.993 33.419 1.00 94.81 108 ASP A C 1
ATOM 902 O O . ASP A 1 108 ? -19.253 -0.790 34.535 1.00 94.81 108 ASP A O 1
ATOM 906 N N . ASP A 1 109 ? -18.472 -2.223 32.990 1.00 94.94 109 ASP A N 1
ATOM 907 C CA . ASP A 1 109 ? -18.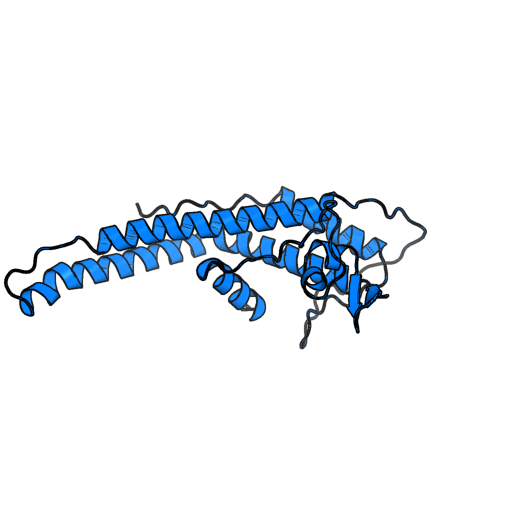921 -3.436 33.682 1.00 94.94 109 ASP A CA 1
ATOM 908 C C . ASP A 1 109 ? -17.789 -4.196 34.380 1.00 94.94 109 ASP A C 1
ATOM 910 O O . ASP A 1 109 ? -18.002 -4.795 35.434 1.00 94.94 109 ASP A O 1
ATOM 914 N N . ILE A 1 110 ? -16.573 -4.197 33.824 1.00 95.44 110 ILE A N 1
ATOM 915 C CA . ILE A 1 110 ? -15.486 -5.042 34.342 1.00 95.44 110 ILE A CA 1
ATOM 916 C C . ILE A 1 110 ? -14.630 -4.301 35.368 1.00 95.44 110 ILE A C 1
ATOM 918 O O . ILE A 1 110 ? -14.528 -4.744 36.513 1.00 95.44 110 ILE A O 1
ATOM 922 N N . ILE A 1 111 ? -14.014 -3.176 34.998 1.00 93.88 111 ILE A N 1
ATOM 923 C CA . ILE A 1 111 ? -13.045 -2.479 35.862 1.00 93.88 111 ILE A CA 1
ATOM 924 C C . ILE A 1 111 ? -13.662 -2.028 37.197 1.00 93.88 111 ILE A C 1
ATOM 926 O O . ILE A 1 111 ? -13.030 -2.270 38.230 1.00 93.88 111 ILE A O 1
ATOM 930 N N . PRO A 1 112 ? -14.881 -1.455 37.248 1.00 94.19 112 PRO A N 1
ATOM 931 C CA . PRO A 1 112 ? -15.479 -1.027 38.512 1.00 94.19 112 PRO A CA 1
ATOM 932 C C . PRO A 1 112 ? -15.681 -2.174 39.511 1.00 94.19 112 PRO A C 1
ATOM 934 O O . PRO A 1 112 ? -15.642 -1.946 40.719 1.00 94.19 112 PRO A O 1
ATOM 937 N N . THR A 1 113 ? -15.852 -3.412 39.027 1.00 93.94 113 THR A N 1
ATOM 938 C CA . THR A 1 113 ? -15.981 -4.598 39.895 1.00 93.94 113 THR A CA 1
ATOM 939 C C . THR A 1 113 ? -14.645 -5.063 40.475 1.00 93.94 113 THR A C 1
ATOM 941 O O . THR A 1 113 ? -14.623 -5.701 41.525 1.00 93.94 113 THR A O 1
ATOM 944 N N . GLN A 1 114 ? -13.528 -4.735 39.818 1.00 93.12 114 GLN A N 1
ATOM 945 C CA . GLN A 1 114 ? -12.180 -5.153 40.216 1.00 93.12 114 GLN A CA 1
ATOM 946 C C . GLN A 1 114 ? -11.413 -4.061 40.970 1.00 93.12 114 GLN A C 1
ATOM 948 O O . GLN A 1 114 ? -10.511 -4.369 41.749 1.00 93.12 114 GLN A O 1
ATOM 953 N N . GLN A 1 115 ? -11.763 -2.790 40.757 1.00 92.56 115 GLN A N 1
ATOM 954 C CA . GLN A 1 115 ? -11.084 -1.640 41.340 1.00 92.56 115 GLN A CA 1
ATOM 955 C C . GLN A 1 115 ? -12.098 -0.596 41.821 1.00 92.56 115 GLN A C 1
ATOM 957 O O . GLN A 1 115 ? -12.681 0.156 41.038 1.00 92.56 115 GLN A O 1
ATOM 962 N N . SER A 1 116 ? -12.259 -0.498 43.142 1.00 91.31 116 SER A N 1
ATOM 963 C CA . SER A 1 116 ? -13.101 0.527 43.758 1.00 91.31 116 SER A CA 1
ATOM 964 C C . SER A 1 116 ? -12.563 1.932 43.474 1.00 91.31 116 SER A C 1
ATOM 966 O O . SER A 1 116 ? -11.373 2.188 43.667 1.00 91.31 116 SER A O 1
ATOM 968 N N . GLY A 1 117 ? -13.444 2.853 43.081 1.00 91.25 117 GLY A N 1
ATOM 969 C CA . GLY A 1 117 ? -13.076 4.247 42.811 1.00 91.25 117 GLY A CA 1
ATOM 970 C C . GLY A 1 117 ? -12.423 4.477 41.445 1.00 91.25 117 GLY A C 1
ATOM 971 O O . GLY A 1 117 ? -11.766 5.499 41.259 1.00 91.25 117 GLY A O 1
ATOM 972 N N . TYR A 1 118 ? -12.575 3.546 40.498 1.00 93.06 118 TYR A N 1
ATOM 973 C CA . TYR A 1 118 ? -12.162 3.768 39.115 1.00 93.06 118 TYR A CA 1
ATOM 974 C C . TYR A 1 118 ? -12.933 4.933 38.472 1.00 93.06 118 TYR A C 1
ATOM 976 O O . TYR A 1 118 ? -14.158 5.012 38.565 1.00 93.06 118 TYR A O 1
ATOM 984 N N . THR A 1 119 ? -12.204 5.809 37.778 1.00 93.19 119 THR A N 1
ATOM 985 C CA . THR A 1 119 ? -12.765 6.912 36.989 1.00 93.19 119 THR A CA 1
ATOM 986 C C . THR A 1 119 ? -12.694 6.558 35.510 1.00 93.19 119 THR A C 1
ATOM 988 O O . THR A 1 119 ? -11.602 6.337 34.982 1.00 93.19 119 THR A O 1
ATOM 991 N N . LYS A 1 120 ? -13.852 6.552 34.840 1.00 93.19 120 LYS A N 1
ATOM 992 C CA . LYS A 1 120 ? -13.978 6.273 33.403 1.00 93.19 120 LYS A CA 1
ATOM 993 C C . LYS A 1 120 ? -13.094 7.209 32.574 1.00 93.19 120 LYS A C 1
ATOM 995 O O . LYS A 1 120 ? -13.130 8.429 32.752 1.00 93.19 120 LYS A O 1
ATOM 1000 N N . ARG A 1 121 ? -12.318 6.637 31.653 1.00 93.94 121 ARG A N 1
ATOM 1001 C CA . ARG A 1 121 ? -11.407 7.355 30.749 1.00 93.94 121 ARG A CA 1
ATOM 1002 C C . ARG A 1 121 ? -12.016 7.609 29.374 1.00 93.94 121 ARG A C 1
ATOM 1004 O O . ARG A 1 121 ? -11.622 8.569 28.719 1.00 93.94 121 ARG A O 1
ATOM 1011 N N . ASN A 1 122 ? -13.014 6.820 28.979 1.00 95.19 122 ASN A N 1
ATOM 1012 C CA . ASN A 1 122 ? -13.605 6.807 27.637 1.00 95.19 122 ASN A CA 1
ATOM 1013 C C . ASN A 1 122 ? -12.634 6.239 26.586 1.00 95.19 122 ASN A C 1
ATOM 1015 O O . ASN A 1 122 ? -12.433 6.818 25.517 1.00 95.19 122 ASN A O 1
ATOM 1019 N N . ILE A 1 123 ? -12.056 5.076 26.882 1.00 95.81 123 ILE A N 1
ATOM 1020 C CA . ILE A 1 123 ? -11.130 4.312 26.038 1.00 95.81 123 ILE A CA 1
ATOM 1021 C C . ILE A 1 123 ? -11.739 4.028 24.660 1.00 95.81 123 ILE A C 1
ATOM 1023 O O . ILE A 1 123 ? -11.020 4.068 23.664 1.00 95.81 123 ILE A O 1
ATOM 1027 N N . LYS A 1 124 ? -13.060 3.828 24.545 1.00 96.50 124 LYS A N 1
ATOM 1028 C CA . LYS A 1 124 ? -13.720 3.730 23.230 1.00 96.50 124 LYS A CA 1
ATOM 1029 C C . LYS A 1 124 ? -13.459 4.946 22.351 1.00 96.50 124 LYS A C 1
ATOM 1031 O O . LYS A 1 124 ? -13.206 4.791 21.157 1.00 96.50 124 LYS A O 1
ATOM 1036 N N . LYS A 1 125 ? -13.543 6.150 22.921 1.00 96.00 125 LYS A N 1
ATOM 1037 C CA . LYS A 1 125 ? -13.279 7.384 22.183 1.00 96.00 125 LYS A CA 1
ATOM 1038 C C . LYS A 1 125 ? -11.808 7.462 21.789 1.00 96.00 125 LYS A C 1
ATOM 1040 O O . LYS A 1 125 ? -11.534 7.692 20.618 1.00 96.00 125 LYS A O 1
ATOM 1045 N N . GLU A 1 126 ? -10.891 7.184 22.721 1.00 96.19 126 GLU A N 1
ATOM 1046 C CA . GLU A 1 126 ? -9.448 7.126 22.431 1.00 96.19 126 GLU A CA 1
ATOM 1047 C C . GLU A 1 126 ? -9.149 6.156 21.267 1.00 96.19 126 GLU A C 1
ATOM 1049 O O . GLU A 1 126 ? -8.424 6.499 20.334 1.00 96.19 126 GLU A O 1
ATOM 1054 N N . TRP A 1 127 ? -9.767 4.970 21.272 1.00 96.25 127 TRP A N 1
ATOM 1055 C CA . TRP A 1 127 ? -9.655 3.972 20.206 1.00 96.25 127 TRP A CA 1
ATOM 1056 C C . TRP A 1 127 ? -10.209 4.456 18.864 1.00 96.25 127 TRP A C 1
ATOM 1058 O O . TRP A 1 127 ? -9.553 4.305 17.833 1.00 96.25 127 TRP A O 1
ATOM 1068 N N . ILE A 1 128 ? -11.417 5.027 18.856 1.00 96.50 128 ILE A N 1
ATOM 1069 C CA . ILE A 1 128 ? -12.060 5.533 17.638 1.00 96.50 128 ILE A CA 1
ATOM 1070 C C . ILE A 1 128 ? -11.230 6.660 17.021 1.00 96.50 128 ILE A C 1
ATOM 1072 O O . ILE A 1 128 ? -11.000 6.648 15.810 1.00 96.50 128 ILE A O 1
ATOM 1076 N N . ASP A 1 129 ? -10.764 7.603 17.839 1.00 96.12 129 ASP A N 1
ATOM 1077 C CA . ASP A 1 129 ? -9.951 8.732 17.392 1.00 96.12 129 ASP A CA 1
ATOM 1078 C C . ASP A 1 129 ? -8.618 8.231 16.813 1.00 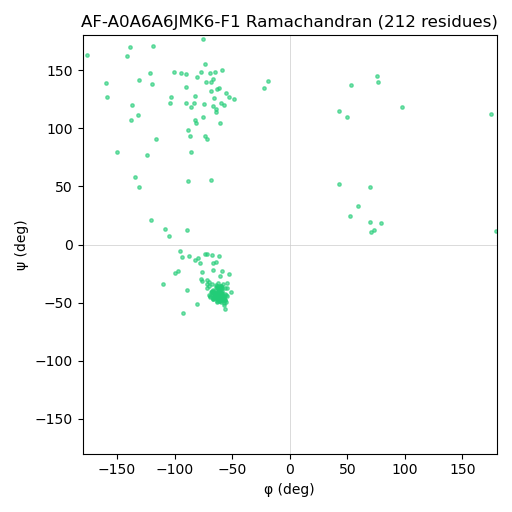96.12 129 ASP A C 1
ATOM 1080 O O . ASP A 1 129 ? -8.257 8.591 15.688 1.00 96.12 129 ASP A O 1
ATOM 1084 N N . TRP A 1 130 ? -7.951 7.297 17.504 1.00 96.06 130 TRP A N 1
ATOM 1085 C CA . TRP A 1 130 ? -6.732 6.652 17.011 1.00 96.06 130 TRP A CA 1
ATOM 1086 C C . TRP A 1 130 ? -6.949 5.900 15.691 1.00 96.06 130 TRP A C 1
ATOM 1088 O O . TRP A 1 130 ? -6.123 5.996 14.779 1.00 96.06 130 TRP A O 1
ATOM 1098 N N . MET A 1 131 ? -8.064 5.174 15.547 1.00 96.31 131 MET A N 1
ATOM 1099 C CA . MET A 1 131 ? -8.393 4.456 14.314 1.00 96.31 131 MET A CA 1
ATOM 1100 C C . MET A 1 131 ? -8.675 5.406 13.152 1.00 96.31 131 MET A C 1
ATOM 1102 O O . MET A 1 131 ? -8.215 5.138 12.041 1.00 96.31 131 MET A O 1
ATOM 1106 N N . LYS A 1 132 ? -9.392 6.514 13.384 1.00 96.25 132 LYS A N 1
ATOM 1107 C CA . LYS A 1 132 ? -9.648 7.541 12.361 1.00 96.25 132 LYS A CA 1
ATOM 1108 C C . LYS A 1 132 ? -8.341 8.157 11.863 1.00 96.25 132 LYS A C 1
ATOM 1110 O O . LYS A 1 132 ? -8.119 8.216 10.654 1.00 96.25 132 LYS A O 1
ATOM 1115 N N . GLU A 1 133 ? -7.463 8.562 12.779 1.00 95.81 133 GLU A N 1
ATOM 1116 C CA . GLU A 1 133 ? -6.159 9.137 12.441 1.00 95.81 133 GLU A CA 1
ATOM 1117 C C . GLU A 1 133 ? -5.266 8.125 11.711 1.00 95.81 133 GLU A C 1
ATOM 1119 O O . GLU A 1 133 ? -4.732 8.411 10.638 1.00 95.81 133 GLU A O 1
ATOM 1124 N N . THR A 1 134 ? -5.142 6.912 12.255 1.00 94.06 134 THR A N 1
ATOM 1125 C CA . THR A 1 134 ? -4.304 5.860 11.672 1.00 94.06 134 THR A CA 1
ATOM 1126 C C . THR A 1 134 ? -4.783 5.493 10.273 1.00 94.06 134 THR A C 1
ATOM 1128 O O . THR A 1 134 ? -3.975 5.466 9.345 1.00 94.06 134 THR A O 1
ATOM 1131 N N . HIS A 1 135 ? -6.087 5.260 10.094 1.00 94.31 135 HIS A N 1
ATOM 1132 C CA . HIS A 1 135 ? -6.690 4.964 8.793 1.00 94.31 135 HIS A CA 1
ATOM 1133 C C . HIS A 1 135 ? -6.378 6.055 7.769 1.00 94.31 135 HIS A C 1
ATOM 1135 O O . HIS A 1 135 ? -5.873 5.752 6.686 1.00 94.31 135 HIS A O 1
ATOM 1141 N N . LYS A 1 136 ? -6.598 7.322 8.140 1.00 95.25 136 LYS A N 1
ATOM 1142 C CA . LYS A 1 136 ? -6.301 8.471 7.285 1.00 95.25 136 LYS A CA 1
ATOM 1143 C C . LYS A 1 136 ? -4.835 8.480 6.854 1.00 95.25 136 LYS A C 1
ATOM 1145 O O . LYS A 1 136 ? -4.558 8.417 5.659 1.00 95.25 136 LYS A O 1
ATOM 1150 N N . ASN A 1 137 ? -3.908 8.451 7.811 1.00 93.25 137 ASN A N 1
ATOM 1151 C CA . ASN A 1 137 ? -2.469 8.496 7.543 1.00 93.25 137 ASN A CA 1
ATOM 1152 C C . ASN A 1 137 ? -2.008 7.330 6.644 1.00 93.25 137 ASN A C 1
ATOM 1154 O O . ASN A 1 137 ? -1.141 7.492 5.778 1.00 93.25 137 ASN A O 1
ATOM 1158 N N . ARG A 1 138 ? -2.584 6.133 6.833 1.00 92.38 138 ARG A N 1
ATOM 1159 C CA . ARG A 1 138 ? -2.256 4.945 6.030 1.00 92.38 138 ARG A CA 1
ATOM 1160 C C . ARG A 1 138 ? -2.738 5.065 4.588 1.00 92.38 138 ARG A C 1
ATOM 1162 O O . ARG A 1 138 ? -1.980 4.744 3.672 1.00 92.38 138 ARG A O 1
ATOM 1169 N N . LEU A 1 139 ? -3.964 5.532 4.373 1.00 94.06 139 LEU A N 1
ATOM 1170 C CA . LEU A 1 139 ? -4.529 5.663 3.030 1.00 94.06 139 LEU A CA 1
ATOM 1171 C C . LEU A 1 139 ? -3.984 6.882 2.277 1.00 94.06 139 LEU A C 1
ATOM 1173 O O . LEU A 1 139 ? -3.808 6.810 1.062 1.00 94.06 139 LEU A O 1
ATOM 1177 N N . GLU A 1 140 ? -3.614 7.954 2.980 1.00 94.38 140 GLU A N 1
ATOM 1178 C CA . GLU A 1 140 ? -2.817 9.048 2.410 1.00 94.38 140 GLU A CA 1
ATOM 1179 C C . GLU A 1 140 ? -1.465 8.531 1.906 1.00 94.38 140 GLU A C 1
ATOM 1181 O O . GLU A 1 140 ? -1.129 8.738 0.741 1.00 94.38 140 GLU A O 1
ATOM 1186 N N . SER A 1 141 ? -0.751 7.742 2.718 1.00 91.50 141 SER A N 1
ATOM 1187 C CA . SER A 1 141 ? 0.519 7.121 2.309 1.00 91.50 141 SER A CA 1
ATOM 1188 C C . SER A 1 141 ? 0.369 6.199 1.087 1.00 91.50 141 SER A C 1
ATOM 1190 O O . SER A 1 141 ? 1.264 6.137 0.241 1.00 91.50 141 SER A O 1
ATOM 1192 N N . LEU A 1 142 ? -0.756 5.482 0.970 1.00 91.88 142 LEU A N 1
ATOM 1193 C CA . LEU A 1 142 ? -1.072 4.660 -0.202 1.00 91.88 142 LEU A CA 1
ATOM 1194 C C . LEU A 1 142 ? -1.303 5.516 -1.454 1.00 91.88 142 LEU A C 1
ATOM 1196 O O . LEU A 1 142 ? -0.729 5.221 -2.505 1.00 91.88 142 LEU A O 1
ATOM 1200 N N . ASN A 1 143 ? -2.096 6.585 -1.341 1.00 93.50 143 ASN A N 1
ATOM 1201 C CA . ASN A 1 143 ? -2.327 7.527 -2.437 1.00 93.50 143 ASN A CA 1
ATOM 1202 C C . ASN A 1 143 ? -1.005 8.177 -2.893 1.00 93.50 143 ASN A C 1
ATOM 1204 O O . ASN A 1 143 ? -0.724 8.215 -4.089 1.00 93.50 143 ASN A O 1
ATOM 1208 N N . GLU A 1 144 ? -0.150 8.608 -1.962 1.00 92.81 144 GLU A N 1
ATOM 1209 C CA . GLU A 1 144 ? 1.169 9.175 -2.273 1.00 92.81 144 GLU A CA 1
ATOM 1210 C C . GLU A 1 144 ? 2.093 8.179 -2.987 1.00 92.81 144 GLU A C 1
ATOM 1212 O O . GLU A 1 144 ? 2.785 8.542 -3.943 1.00 92.81 144 GLU A O 1
ATOM 1217 N N . ALA A 1 145 ? 2.117 6.919 -2.541 1.00 90.19 145 ALA A N 1
ATOM 1218 C CA . ALA A 1 145 ? 2.910 5.871 -3.178 1.00 90.19 145 ALA A CA 1
ATOM 1219 C C . ALA A 1 145 ? 2.436 5.597 -4.613 1.00 90.19 145 ALA A C 1
ATOM 1221 O O . ALA A 1 145 ? 3.264 5.439 -5.514 1.00 90.19 145 ALA A O 1
ATOM 1222 N N . LEU A 1 146 ? 1.118 5.587 -4.838 1.00 91.38 146 LEU A N 1
ATOM 1223 C CA . LEU A 1 146 ? 0.538 5.421 -6.166 1.00 91.38 146 LEU A CA 1
ATOM 1224 C C . LEU A 1 146 ? 0.873 6.608 -7.081 1.00 91.38 146 LEU A C 1
ATOM 1226 O O . LEU A 1 146 ? 1.327 6.405 -8.204 1.00 91.38 146 LEU A O 1
ATOM 1230 N N . GLU A 1 147 ? 0.732 7.844 -6.598 1.00 92.75 147 GLU A N 1
ATOM 1231 C CA . GLU A 1 147 ? 1.101 9.046 -7.357 1.00 92.75 147 GLU A CA 1
ATOM 1232 C C . GLU A 1 147 ? 2.594 9.083 -7.704 1.00 92.75 147 GLU A C 1
ATOM 1234 O O . GLU A 1 147 ? 2.982 9.492 -8.801 1.00 92.75 147 GLU A O 1
ATOM 1239 N N . TYR A 1 148 ? 3.448 8.647 -6.777 1.00 89.50 148 TYR A N 1
ATOM 1240 C CA . TYR A 1 148 ? 4.877 8.501 -7.025 1.00 89.50 148 TYR A CA 1
ATOM 1241 C C . TYR A 1 148 ? 5.157 7.493 -8.148 1.00 89.50 148 TYR A C 1
ATOM 1243 O O . TYR A 1 148 ? 5.916 7.802 -9.070 1.00 89.50 148 TYR A O 1
ATOM 1251 N N . ALA A 1 149 ? 4.508 6.326 -8.112 1.00 88.12 149 ALA A N 1
ATOM 1252 C CA . ALA A 1 149 ? 4.635 5.308 -9.152 1.00 88.12 149 ALA A CA 1
ATOM 1253 C C . ALA A 1 149 ? 4.192 5.828 -10.526 1.00 88.12 149 ALA A C 1
ATOM 1255 O O . ALA A 1 149 ? 4.917 5.673 -11.508 1.00 88.12 149 ALA A O 1
ATOM 1256 N N . VAL A 1 150 ? 3.057 6.529 -10.590 1.00 90.56 150 VAL A N 1
ATOM 1257 C CA . VAL A 1 150 ? 2.545 7.137 -11.827 1.00 90.56 150 VAL A CA 1
ATOM 1258 C C . VAL A 1 150 ? 3.566 8.097 -12.430 1.00 90.56 150 VAL A C 1
ATOM 1260 O O . VAL A 1 150 ? 3.879 7.982 -13.613 1.00 90.56 150 VAL A O 1
ATOM 1263 N N . LYS A 1 151 ? 4.176 8.975 -11.622 1.00 89.62 151 LYS A N 1
ATOM 1264 C CA . LYS A 1 151 ? 5.205 9.917 -12.100 1.00 89.62 151 LYS A CA 1
ATOM 1265 C C . LYS A 1 151 ? 6.403 9.212 -12.740 1.00 89.62 151 LYS A C 1
ATOM 1267 O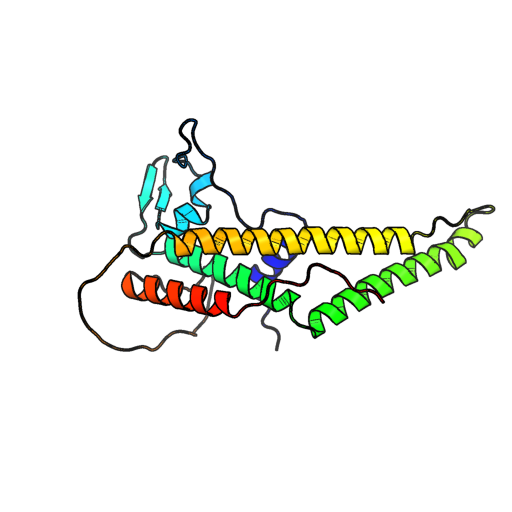 O . LYS A 1 151 ? 6.992 9.755 -13.670 1.00 89.62 151 LYS A O 1
ATOM 1272 N N . ILE A 1 152 ? 6.787 8.032 -12.256 1.00 85.88 152 ILE A N 1
ATOM 1273 C CA . ILE A 1 152 ? 7.881 7.245 -12.848 1.00 85.88 152 ILE A CA 1
ATOM 1274 C C . ILE A 1 152 ? 7.468 6.709 -14.219 1.00 85.88 152 ILE A C 1
ATOM 1276 O O . ILE A 1 152 ? 8.226 6.836 -15.182 1.00 85.88 152 ILE A O 1
ATOM 1280 N N . PHE A 1 153 ? 6.255 6.166 -14.310 1.00 85.94 153 PHE A N 1
ATOM 1281 C CA . PHE A 1 153 ? 5.726 5.552 -15.525 1.00 85.94 153 PHE A CA 1
ATOM 1282 C C . PHE A 1 153 ? 5.385 6.593 -16.604 1.00 85.94 153 PHE A C 1
ATOM 1284 O O . PHE A 1 153 ? 5.548 6.318 -17.790 1.00 85.94 153 PHE A O 1
ATOM 1291 N N . GLU A 1 154 ? 4.988 7.810 -16.219 1.00 85.56 154 GLU A N 1
ATOM 1292 C CA . GLU A 1 154 ? 4.731 8.926 -17.141 1.00 85.56 154 GLU A CA 1
ATOM 1293 C C . GLU A 1 154 ? 6.018 9.573 -17.678 1.00 85.56 154 GLU A C 1
ATOM 1295 O O . GLU A 1 154 ? 6.049 10.037 -18.817 1.00 85.56 154 GLU A O 1
ATOM 1300 N N . LYS A 1 155 ? 7.107 9.595 -16.896 1.00 71.12 155 LYS A N 1
ATOM 1301 C CA . LYS A 1 155 ? 8.356 10.284 -17.272 1.00 71.12 155 LYS A CA 1
ATOM 1302 C C . LYS A 1 155 ? 9.166 9.606 -18.391 1.00 71.12 155 LYS A C 1
ATOM 1304 O O . LYS A 1 155 ? 10.145 10.207 -18.833 1.00 71.12 155 LYS A O 1
ATOM 1309 N N . LYS A 1 156 ? 8.827 8.393 -18.858 1.00 57.19 156 LYS A N 1
ATOM 1310 C CA . LYS A 1 156 ? 9.622 7.677 -19.887 1.00 57.19 156 LYS A CA 1
ATOM 1311 C C . LYS A 1 156 ? 8.818 7.035 -21.023 1.00 57.19 156 LYS A C 1
ATOM 1313 O O . LYS A 1 156 ? 8.979 5.851 -21.296 1.00 57.19 156 LYS A O 1
ATOM 1318 N N . SER A 1 157 ? 8.036 7.817 -21.763 1.00 41.88 157 SER A N 1
ATOM 1319 C CA . SER A 1 157 ? 7.543 7.396 -23.087 1.00 41.88 157 SER A CA 1
ATOM 1320 C C . SER A 1 157 ? 8.527 7.767 -24.216 1.00 41.88 157 SER A C 1
ATOM 1322 O O . SER A 1 157 ? 8.169 8.489 -25.148 1.00 41.88 157 SER A O 1
ATOM 1324 N N . THR A 1 158 ? 9.794 7.351 -24.126 1.00 35.16 158 THR A N 1
ATOM 1325 C CA . THR A 1 158 ? 10.809 7.645 -25.162 1.00 35.16 158 THR A CA 1
ATOM 1326 C C . THR A 1 158 ? 11.608 6.421 -25.604 1.00 35.16 158 THR A C 1
ATOM 1328 O O . THR A 1 158 ? 12.830 6.488 -25.725 1.00 35.16 158 THR A O 1
ATOM 1331 N N . VAL A 1 159 ? 10.932 5.318 -25.939 1.00 35.38 159 VAL A N 1
ATOM 1332 C CA . VAL A 1 159 ? 11.523 4.271 -26.790 1.00 35.38 159 VAL A CA 1
ATOM 1333 C C . VAL A 1 159 ? 10.623 4.020 -28.010 1.00 35.38 159 VAL A C 1
ATOM 1335 O O . VAL A 1 159 ? 9.893 3.047 -28.118 1.00 35.38 159 VAL A O 1
ATOM 1338 N N . ILE A 1 160 ? 10.676 4.924 -28.997 1.00 31.55 160 ILE A N 1
ATOM 1339 C CA . ILE A 1 160 ? 9.949 4.742 -30.267 1.00 31.55 160 ILE A CA 1
ATOM 1340 C C . ILE A 1 160 ? 10.723 3.810 -31.228 1.00 31.55 160 ILE A C 1
ATOM 1342 O O . ILE A 1 160 ? 11.682 4.216 -31.877 1.00 31.55 160 ILE A O 1
ATOM 1346 N N . THR A 1 161 ? 10.207 2.577 -31.322 1.00 33.06 161 THR A N 1
ATOM 1347 C CA . THR A 1 161 ? 9.960 1.660 -32.469 1.00 33.06 161 THR A CA 1
ATOM 1348 C C . THR A 1 161 ? 11.040 1.259 -33.493 1.00 33.06 161 THR A C 1
ATOM 1350 O O . THR A 1 161 ? 11.595 2.107 -34.191 1.00 33.06 161 THR A O 1
ATOM 1353 N N . LYS A 1 162 ? 11.045 -0.052 -33.834 1.00 23.03 162 LYS A N 1
ATOM 1354 C CA . LYS A 1 162 ? 10.684 -0.520 -35.199 1.00 23.03 162 LYS A CA 1
ATOM 1355 C C . LYS A 1 162 ? 10.237 -2.008 -35.305 1.00 23.03 162 LYS A C 1
ATOM 1357 O O . LYS A 1 162 ? 11.015 -2.906 -35.033 1.00 23.03 162 LYS A O 1
ATOM 1362 N N . ILE A 1 163 ? 9.051 -2.182 -35.923 1.00 28.84 163 ILE A N 1
ATOM 1363 C CA . ILE A 1 163 ? 8.584 -3.248 -36.862 1.00 28.84 163 ILE A CA 1
ATOM 1364 C C . ILE A 1 163 ? 7.741 -4.463 -36.361 1.00 28.84 163 ILE A C 1
ATOM 1366 O O . ILE A 1 163 ? 8.210 -5.338 -35.656 1.00 28.84 163 ILE A O 1
ATOM 1370 N N . LYS A 1 164 ? 6.514 -4.510 -36.934 1.00 26.72 164 LYS A N 1
ATOM 1371 C CA . LYS A 1 164 ? 5.594 -5.595 -37.393 1.00 26.72 164 LYS A CA 1
ATOM 1372 C C . LYS A 1 164 ? 5.222 -6.811 -36.504 1.00 26.72 164 LYS A C 1
ATOM 1374 O O . LYS A 1 164 ? 5.945 -7.789 -36.442 1.00 26.72 164 LYS A O 1
ATOM 1379 N N . ARG A 1 165 ? 3.939 -6.768 -36.090 1.00 32.62 165 ARG A N 1
ATOM 1380 C CA . ARG A 1 165 ? 2.815 -7.742 -36.227 1.00 32.62 165 ARG A CA 1
ATOM 1381 C C . ARG A 1 165 ? 3.128 -9.233 -35.987 1.00 32.62 165 ARG A C 1
ATOM 1383 O O . ARG A 1 165 ? 3.780 -9.828 -36.828 1.00 32.62 165 ARG A O 1
ATOM 1390 N N . TRP A 1 166 ? 2.552 -9.836 -34.938 1.00 28.19 166 TRP A N 1
ATOM 1391 C CA . TRP A 1 166 ? 1.441 -10.821 -34.948 1.00 28.19 166 TRP A CA 1
ATOM 1392 C C . TRP A 1 166 ? 1.031 -11.180 -33.498 1.00 28.19 166 TRP A C 1
ATOM 1394 O O . TRP A 1 166 ? 1.710 -10.815 -32.546 1.00 28.19 166 TRP A O 1
ATOM 1404 N N . ASP A 1 167 ? -0.159 -11.767 -33.375 1.00 30.75 167 ASP A N 1
ATOM 1405 C CA . ASP A 1 167 ? -1.126 -11.662 -32.276 1.00 30.75 167 ASP A CA 1
ATOM 1406 C C . ASP A 1 167 ? -0.853 -12.361 -30.928 1.00 30.75 167 ASP A C 1
ATOM 1408 O O . ASP A 1 167 ? -0.220 -13.405 -30.808 1.00 30.75 167 ASP A O 1
ATOM 1412 N N . PHE A 1 168 ? -1.504 -11.748 -29.936 1.00 36.47 168 PHE A N 1
ATOM 1413 C CA . PHE A 1 168 ? -2.027 -12.236 -28.661 1.00 36.47 168 PHE A CA 1
ATOM 1414 C C . PHE A 1 168 ? -2.317 -13.743 -28.538 1.00 36.47 168 PHE A C 1
ATOM 1416 O O . PHE A 1 168 ? -3.107 -14.280 -29.303 1.00 36.47 168 PHE A O 1
ATOM 1423 N N . SER A 1 169 ? -1.889 -14.335 -27.415 1.00 32.75 169 SER A N 1
ATOM 1424 C CA . SER A 1 169 ? -2.783 -14.973 -26.423 1.00 32.75 169 SER A CA 1
ATOM 1425 C C . SER A 1 169 ? -1.964 -15.673 -25.332 1.00 32.75 169 SER A C 1
ATOM 1427 O O . SER A 1 169 ? -1.306 -16.673 -25.596 1.00 32.75 169 SER A O 1
ATOM 1429 N N . GLY A 1 170 ? -2.015 -15.169 -24.096 1.00 30.41 170 GLY A N 1
ATOM 1430 C CA . GLY A 1 170 ? -1.367 -15.834 -22.954 1.00 30.41 170 GLY A CA 1
ATOM 1431 C C . GLY A 1 170 ? -1.492 -15.125 -21.604 1.00 30.41 170 GLY A C 1
ATOM 1432 O O . GLY A 1 170 ? -0.812 -15.498 -20.658 1.00 30.41 170 GLY A O 1
ATOM 1433 N N . LEU A 1 171 ? -2.350 -14.103 -21.494 1.00 33.12 171 LEU A N 1
ATOM 1434 C CA . LEU A 1 171 ? -2.338 -13.159 -20.371 1.00 33.12 171 LEU A CA 1
ATOM 1435 C C . LEU A 1 171 ? -2.739 -13.745 -19.007 1.00 33.12 171 LEU A C 1
ATOM 1437 O O . LEU A 1 171 ? -2.539 -13.070 -18.008 1.00 33.12 171 LEU A O 1
ATOM 1441 N N . PHE A 1 172 ? -3.237 -14.983 -18.917 1.00 39.28 172 PHE A N 1
ATOM 1442 C CA . PHE A 1 172 ? -3.606 -15.576 -17.627 1.00 39.28 172 PHE A CA 1
ATOM 1443 C C . PHE A 1 172 ? -3.439 -17.103 -17.607 1.00 39.28 172 PHE A C 1
ATOM 1445 O O . PHE A 1 172 ? -4.415 -17.846 -17.687 1.00 39.28 172 PHE A O 1
ATOM 1452 N N . ARG A 1 173 ? -2.208 -17.597 -17.434 1.00 31.39 173 ARG A N 1
ATOM 1453 C CA . ARG A 1 173 ? -1.980 -18.914 -16.816 1.00 31.39 173 ARG A CA 1
ATOM 1454 C C . ARG A 1 173 ? -0.901 -18.798 -15.748 1.00 31.39 173 ARG A C 1
ATOM 1456 O O . ARG A 1 173 ? 0.256 -18.535 -16.045 1.00 31.39 173 ARG A O 1
ATOM 1463 N N . ARG A 1 174 ? -1.328 -18.956 -14.495 1.00 39.84 174 ARG A N 1
ATOM 1464 C CA . ARG A 1 174 ? -0.463 -19.049 -13.318 1.00 39.84 174 ARG A CA 1
ATOM 1465 C C . ARG A 1 174 ? -0.106 -20.510 -13.074 1.00 39.84 174 ARG A C 1
ATOM 1467 O O . ARG A 1 174 ? -1.021 -21.321 -13.008 1.00 39.84 174 ARG A O 1
ATOM 1474 N N . GLU A 1 175 ? 1.165 -20.777 -12.790 1.00 35.00 175 GLU A N 1
ATOM 1475 C CA . GLU A 1 175 ? 1.570 -21.630 -11.669 1.00 35.00 175 GLU A CA 1
ATOM 1476 C C . GLU A 1 175 ? 3.041 -21.351 -11.277 1.00 35.00 175 GLU A C 1
ATOM 1478 O O . GLU A 1 175 ? 3.896 -21.188 -12.140 1.00 35.00 175 GLU A O 1
ATOM 1483 N N . VAL A 1 176 ? 3.290 -21.321 -9.961 1.00 37.81 176 VAL A N 1
ATOM 1484 C CA . VAL A 1 176 ? 4.580 -21.380 -9.227 1.00 37.81 176 VAL A CA 1
ATOM 1485 C C . VAL A 1 176 ? 5.508 -20.137 -9.178 1.00 37.81 176 VAL A C 1
ATOM 1487 O O . VAL A 1 176 ? 5.566 -19.332 -10.097 1.00 37.81 176 VAL A O 1
ATOM 1490 N N . LYS A 1 177 ? 6.164 -20.031 -8.000 1.00 41.16 177 LYS A N 1
ATOM 1491 C CA . LYS A 1 177 ? 7.144 -19.075 -7.429 1.00 41.16 177 LYS A CA 1
ATOM 1492 C C . LYS A 1 177 ? 7.911 -18.174 -8.412 1.00 41.16 177 LYS A C 1
ATOM 1494 O O . LYS A 1 177 ? 8.446 -18.646 -9.403 1.00 41.16 177 LYS A O 1
ATOM 1499 N N . ASP A 1 178 ? 8.084 -16.926 -7.969 1.00 38.69 178 ASP A N 1
ATOM 1500 C CA . ASP A 1 178 ? 8.470 -15.709 -8.700 1.00 38.69 178 ASP A CA 1
ATOM 1501 C C . ASP A 1 178 ? 7.322 -15.111 -9.533 1.00 38.69 178 ASP A C 1
ATOM 1503 O O . ASP A 1 178 ? 6.509 -15.847 -10.090 1.00 38.69 178 ASP A O 1
ATOM 1507 N N . PRO A 1 179 ? 7.168 -13.769 -9.573 1.00 43.91 179 PRO A N 1
ATOM 1508 C CA . PRO A 1 179 ? 6.093 -13.146 -10.330 1.00 43.91 179 PRO A CA 1
ATOM 1509 C C . PRO A 1 179 ? 6.230 -13.517 -11.811 1.00 43.91 179 PRO A C 1
ATOM 1511 O O . PRO A 1 179 ? 7.071 -12.968 -12.516 1.00 43.91 179 PRO A O 1
ATOM 1514 N N . ASN A 1 180 ? 5.365 -14.428 -12.267 1.00 44.66 180 ASN A N 1
ATOM 1515 C CA . ASN A 1 180 ? 5.137 -14.811 -13.661 1.00 44.66 180 ASN A CA 1
ATOM 1516 C C . ASN A 1 180 ? 4.480 -13.652 -14.445 1.00 44.66 180 ASN A C 1
ATOM 1518 O O . ASN A 1 180 ? 3.443 -13.814 -15.089 1.00 44.66 180 ASN A O 1
ATOM 1522 N N . CYS A 1 181 ? 5.097 -12.465 -14.454 1.00 49.31 181 CYS A N 1
ATOM 1523 C CA . CYS A 1 181 ? 5.211 -11.850 -15.767 1.00 49.31 181 CYS A CA 1
ATOM 1524 C C . CYS A 1 181 ? 6.109 -12.845 -16.520 1.00 49.31 181 CYS A C 1
ATOM 1526 O O . CYS A 1 181 ? 7.217 -13.130 -16.069 1.00 49.31 181 CYS A O 1
ATOM 1528 N N . GLY A 1 182 ? 5.636 -13.487 -17.586 1.00 52.38 182 GLY A N 1
ATOM 1529 C CA . GLY A 1 182 ? 6.594 -14.120 -18.491 1.00 52.38 182 GLY A CA 1
ATOM 1530 C C . GLY A 1 182 ? 7.606 -13.038 -18.861 1.00 52.38 182 GLY A C 1
ATOM 1531 O O . GLY A 1 182 ? 7.180 -11.924 -19.191 1.00 52.38 182 GLY A O 1
ATOM 1532 N N . PHE A 1 183 ? 8.901 -13.309 -18.682 1.00 67.31 183 PHE A N 1
ATOM 1533 C CA . PHE A 1 183 ? 9.950 -12.373 -19.076 1.00 67.31 183 PHE A CA 1
ATOM 1534 C C . PHE A 1 183 ? 9.660 -11.923 -20.509 1.00 67.31 183 PHE A C 1
ATOM 1536 O O . PHE A 1 183 ? 9.414 -12.757 -21.381 1.00 67.31 183 PHE A O 1
ATOM 1543 N N . GLU A 1 184 ? 9.571 -10.614 -20.714 1.00 74.56 184 GLU A N 1
ATOM 1544 C CA . GLU A 1 184 ? 9.075 -10.034 -21.957 1.00 74.56 184 GLU A CA 1
ATOM 1545 C C . GLU A 1 184 ? 10.215 -9.255 -22.606 1.00 74.56 184 GLU A C 1
ATOM 1547 O O . GLU A 1 184 ? 10.405 -8.076 -22.298 1.00 74.56 184 GLU A O 1
ATOM 1552 N N . PRO A 1 185 ? 11.015 -9.899 -23.470 1.00 79.00 185 PRO A N 1
ATOM 1553 C CA . PRO A 1 185 ? 12.128 -9.223 -24.118 1.00 79.00 185 PRO A CA 1
ATOM 1554 C C . PRO A 1 185 ? 11.660 -8.130 -25.092 1.00 79.00 185 PRO A C 1
ATOM 1556 O O . PRO A 1 185 ? 12.473 -7.294 -25.473 1.00 79.00 185 PRO A O 1
ATOM 1559 N N . ASP A 1 186 ? 10.382 -8.111 -25.501 1.00 79.94 186 ASP A N 1
ATOM 1560 C CA . ASP A 1 186 ? 9.848 -7.082 -26.394 1.00 79.94 186 ASP A CA 1
ATOM 1561 C C . ASP A 1 186 ? 9.451 -5.800 -25.636 1.00 79.94 186 ASP A C 1
ATOM 1563 O O . ASP A 1 186 ? 8.411 -5.716 -24.968 1.00 79.94 186 ASP A O 1
ATOM 1567 N N . ASP A 1 187 ? 10.263 -4.755 -25.810 1.00 81.69 187 ASP A N 1
ATOM 1568 C CA . ASP A 1 187 ? 10.022 -3.415 -25.270 1.00 81.69 187 ASP A CA 1
ATOM 1569 C C . ASP A 1 187 ? 8.651 -2.852 -25.678 1.00 81.69 187 ASP A C 1
ATOM 1571 O O . ASP A 1 187 ? 7.970 -2.231 -24.860 1.00 81.69 187 ASP A O 1
ATOM 1575 N N . ALA A 1 188 ? 8.183 -3.106 -26.906 1.00 82.38 188 ALA A N 1
ATOM 1576 C CA . ALA A 1 188 ? 6.906 -2.577 -27.385 1.00 82.38 188 ALA A CA 1
ATOM 1577 C C . ALA A 1 188 ? 5.714 -3.197 -26.637 1.00 82.38 188 ALA A C 1
ATOM 1579 O O . ALA A 1 188 ? 4.703 -2.529 -26.379 1.00 82.38 188 ALA A O 1
ATOM 1580 N N . VAL A 1 189 ? 5.823 -4.470 -26.245 1.00 80.19 189 VAL A N 1
ATOM 1581 C CA . VAL A 1 189 ? 4.815 -5.125 -25.402 1.00 80.19 189 VAL A CA 1
ATOM 1582 C C . VAL A 1 189 ? 4.832 -4.522 -24.000 1.00 80.19 189 VAL A C 1
ATOM 1584 O O . VAL A 1 189 ? 3.766 -4.260 -23.432 1.00 80.19 189 VAL A O 1
ATOM 1587 N N . MET A 1 190 ? 6.013 -4.244 -23.451 1.00 82.69 190 MET A N 1
ATOM 1588 C CA . MET A 1 190 ? 6.150 -3.631 -22.131 1.00 82.69 190 MET A CA 1
ATOM 1589 C C . MET A 1 190 ? 5.613 -2.199 -22.089 1.00 82.69 190 MET A C 1
ATOM 1591 O O . MET A 1 190 ? 4.861 -1.856 -21.173 1.00 82.69 190 MET A O 1
ATOM 1595 N N . GLU A 1 191 ? 5.883 -1.390 -23.111 1.00 86.06 191 GLU A N 1
ATOM 1596 C CA . GLU A 1 191 ? 5.293 -0.058 -23.271 1.00 86.06 191 GLU A CA 1
ATOM 1597 C C . GLU A 1 191 ? 3.765 -0.113 -23.356 1.00 86.06 191 GLU A C 1
ATOM 1599 O O . GLU A 1 191 ? 3.064 0.680 -22.721 1.00 86.06 191 GLU A O 1
ATOM 1604 N N . LYS A 1 192 ? 3.216 -1.087 -24.092 1.00 85.81 192 LYS A N 1
ATOM 1605 C CA . LYS A 1 192 ? 1.766 -1.292 -24.159 1.00 85.81 192 LYS A CA 1
ATOM 1606 C C . LYS A 1 192 ? 1.179 -1.624 -22.787 1.00 85.81 192 LYS A C 1
ATOM 1608 O O . LYS A 1 192 ? 0.130 -1.084 -22.440 1.00 85.81 192 LYS A O 1
ATOM 1613 N N . ARG A 1 193 ? 1.838 -2.478 -21.994 1.00 83.38 193 ARG A N 1
ATOM 1614 C CA . ARG A 1 193 ? 1.411 -2.799 -20.618 1.00 83.38 193 ARG A CA 1
ATOM 1615 C C . ARG A 1 193 ? 1.434 -1.556 -19.726 1.00 83.38 193 ARG A C 1
ATOM 1617 O O . ARG A 1 193 ? 0.455 -1.298 -19.033 1.00 83.38 193 ARG A O 1
ATOM 1624 N N . VAL A 1 194 ? 2.497 -0.752 -19.802 1.00 88.56 194 VAL A N 1
ATOM 1625 C CA . VAL A 1 194 ? 2.598 0.542 -19.101 1.00 88.56 194 VAL A CA 1
ATOM 1626 C C . VAL A 1 194 ? 1.441 1.462 -19.473 1.00 88.56 194 VAL A C 1
ATOM 1628 O O . VAL A 1 194 ? 0.783 2.010 -18.590 1.00 88.56 194 VAL A O 1
ATOM 1631 N N . LYS A 1 195 ? 1.144 1.596 -20.769 1.00 88.50 195 LYS A N 1
ATOM 1632 C CA . LYS A 1 195 ? 0.037 2.426 -21.247 1.00 88.50 195 LYS A CA 1
ATOM 1633 C C . LYS A 1 195 ? -1.309 1.955 -20.695 1.00 88.50 195 LYS A C 1
ATOM 1635 O O . LYS A 1 195 ? -2.073 2.782 -20.210 1.00 88.50 195 LYS A O 1
ATOM 1640 N N . LEU A 1 196 ? -1.580 0.649 -20.725 1.00 84.19 196 LEU A N 1
ATOM 1641 C CA . LEU A 1 196 ? -2.815 0.077 -20.180 1.00 84.19 196 LEU A CA 1
ATOM 1642 C C . LEU A 1 196 ? -2.955 0.339 -18.674 1.00 84.19 196 LEU A C 1
ATOM 1644 O O . LEU A 1 196 ? -4.045 0.679 -18.219 1.00 84.19 196 LEU A O 1
ATOM 1648 N N . LEU A 1 197 ? -1.864 0.239 -17.910 1.00 83.81 197 LEU A N 1
ATOM 1649 C CA . LEU A 1 197 ? -1.869 0.557 -16.479 1.00 83.81 197 LEU A CA 1
ATOM 1650 C C . LEU A 1 197 ? -2.129 2.040 -16.220 1.00 83.81 197 LEU A C 1
ATOM 1652 O O . LEU A 1 197 ? -2.965 2.371 -15.385 1.00 83.81 197 LEU A O 1
ATOM 1656 N N . LEU A 1 198 ? -1.484 2.938 -16.968 1.00 89.75 198 LEU A N 1
ATOM 1657 C CA . LEU A 1 198 ? -1.738 4.377 -16.863 1.00 89.75 198 LEU A CA 1
ATOM 1658 C C . LEU A 1 198 ? -3.185 4.731 -17.246 1.00 89.75 198 LEU A C 1
ATOM 1660 O O . LEU A 1 198 ? -3.807 5.578 -16.608 1.00 89.75 198 LEU A O 1
ATOM 1664 N N . GLU A 1 199 ? -3.752 4.079 -18.262 1.00 87.69 199 GLU A N 1
ATOM 1665 C CA . GLU A 1 199 ? -5.161 4.237 -18.640 1.00 87.69 199 GLU A CA 1
ATOM 1666 C C . GLU A 1 199 ? -6.120 3.713 -17.565 1.00 87.69 199 GLU A C 1
ATOM 1668 O O . GLU A 1 199 ? -7.145 4.345 -17.301 1.00 87.69 199 GLU A O 1
ATOM 1673 N N . ALA A 1 200 ? -5.800 2.583 -16.932 1.00 83.12 200 ALA A N 1
ATOM 1674 C CA . ALA A 1 200 ? -6.575 2.041 -15.824 1.00 83.12 200 ALA A CA 1
ATOM 1675 C C . ALA A 1 200 ? -6.481 2.939 -14.578 1.00 83.12 200 ALA A C 1
ATOM 1677 O O . ALA 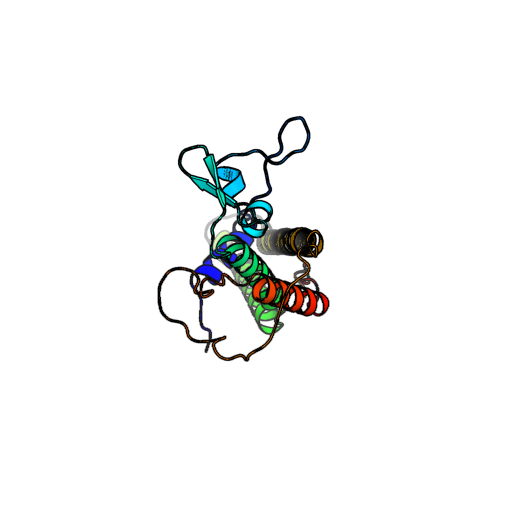A 1 200 ? -7.503 3.216 -13.954 1.00 83.12 200 ALA A O 1
ATOM 1678 N N . TYR A 1 201 ? -5.295 3.474 -14.271 1.00 88.19 201 TYR A N 1
ATOM 1679 C CA . TYR A 1 201 ? -5.084 4.438 -13.190 1.00 88.19 201 TYR A CA 1
ATOM 1680 C C . TYR A 1 201 ? -5.932 5.701 -13.375 1.00 88.19 201 TYR A C 1
ATOM 1682 O O . TYR A 1 201 ? -6.585 6.138 -12.436 1.00 88.19 201 TYR A O 1
ATOM 1690 N N . LYS A 1 202 ? -6.012 6.255 -14.592 1.00 92.31 202 LYS A N 1
ATOM 1691 C CA . LYS A 1 202 ? -6.839 7.446 -14.877 1.00 92.31 202 LYS A CA 1
ATOM 1692 C C . LYS A 1 202 ? -8.328 7.258 -14.574 1.00 92.31 202 LYS A C 1
ATOM 1694 O O . LYS A 1 202 ? -9.037 8.242 -14.393 1.00 92.31 202 LYS A O 1
ATOM 1699 N N . LYS A 1 203 ? -8.808 6.013 -14.558 1.00 91.38 203 LYS A N 1
ATOM 1700 C CA . LYS A 1 203 ? -10.196 5.657 -14.225 1.00 91.38 203 LYS A CA 1
ATOM 1701 C C . LYS A 1 203 ? -10.372 5.302 -12.748 1.00 91.38 203 LYS A C 1
ATOM 1703 O O . LYS A 1 203 ? -11.502 5.124 -12.305 1.00 91.38 203 LYS A O 1
ATOM 1708 N N . LEU A 1 204 ? -9.276 5.147 -12.010 1.00 86.38 204 LEU A N 1
ATOM 1709 C CA . LEU A 1 204 ? -9.277 4.712 -10.626 1.00 86.38 204 LEU A CA 1
ATOM 1710 C C . LEU A 1 204 ? -9.484 5.929 -9.712 1.00 86.38 204 LEU A C 1
ATOM 1712 O O . LEU A 1 204 ? -8.647 6.835 -9.716 1.00 86.38 204 LEU A O 1
ATOM 1716 N N . PRO A 1 205 ? -10.570 5.986 -8.922 1.00 91.50 205 PRO A N 1
ATOM 1717 C CA . PRO A 1 205 ? -10.715 7.038 -7.930 1.00 91.50 205 PRO A CA 1
ATOM 1718 C C . PRO A 1 205 ? -9.634 6.904 -6.854 1.00 91.50 205 PRO A C 1
ATOM 1720 O O . PRO A 1 205 ? -9.214 5.797 -6.504 1.00 91.50 205 PRO A O 1
ATOM 1723 N N . LYS A 1 206 ? -9.212 8.042 -6.296 1.00 92.12 206 LYS A N 1
ATOM 1724 C CA . LYS A 1 206 ? -8.387 8.0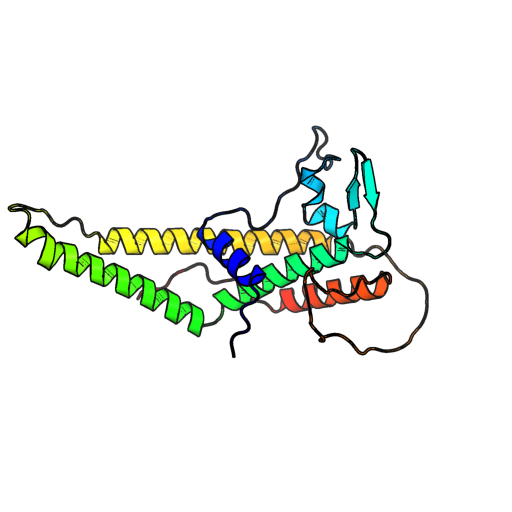53 -5.083 1.00 92.12 206 LYS A CA 1
ATOM 1725 C C . LYS A 1 206 ? -9.122 7.345 -3.951 1.00 92.12 206 LYS A C 1
ATOM 1727 O O . LYS A 1 206 ? -10.351 7.362 -3.914 1.00 92.12 206 LYS A O 1
ATOM 1732 N N . VAL A 1 207 ? -8.369 6.738 -3.039 1.00 90.75 207 VAL A N 1
ATOM 1733 C CA . VAL A 1 207 ? -8.980 6.123 -1.859 1.00 90.75 207 VAL A CA 1
ATOM 1734 C C . VAL A 1 207 ? -9.557 7.205 -0.954 1.00 90.75 207 VAL A C 1
ATOM 1736 O O . VAL A 1 207 ? -8.848 8.171 -0.662 1.00 90.75 207 VAL A O 1
ATOM 1739 N N . ASP A 1 208 ? -10.803 7.027 -0.502 1.00 91.69 208 ASP A N 1
ATOM 1740 C CA . ASP A 1 208 ? -11.368 7.834 0.586 1.00 91.69 208 ASP A CA 1
ATOM 1741 C C . ASP A 1 208 ? -10.577 7.555 1.871 1.00 91.69 208 ASP A C 1
ATOM 1743 O O . ASP A 1 208 ? -10.550 6.435 2.385 1.00 91.69 208 ASP A O 1
ATOM 1747 N N . THR A 1 209 ? -9.872 8.571 2.360 1.00 93.56 209 THR A N 1
ATOM 1748 C CA . THR A 1 209 ? -9.013 8.446 3.540 1.00 93.56 209 THR A CA 1
ATOM 1749 C C . THR A 1 209 ? -9.813 8.572 4.836 1.00 93.56 209 THR A C 1
ATOM 1751 O O . THR A 1 209 ? -9.320 8.204 5.906 1.00 93.56 209 THR A O 1
ATOM 1754 N N . GLU A 1 210 ? -11.061 9.037 4.761 1.00 93.12 210 GLU A N 1
ATOM 1755 C CA . GLU A 1 210 ? -11.915 9.251 5.918 1.00 93.12 210 GLU A CA 1
ATOM 1756 C C . GLU A 1 210 ? -12.613 7.957 6.361 1.00 93.12 210 GLU A C 1
ATOM 1758 O O . GLU A 1 210 ? -13.386 7.338 5.629 1.00 93.12 210 GLU A O 1
ATOM 1763 N N . LEU A 1 211 ? -12.389 7.567 7.619 1.00 91.75 211 LEU A N 1
ATOM 1764 C CA . LEU A 1 211 ? -13.127 6.475 8.248 1.00 91.75 211 LEU A CA 1
ATOM 1765 C C . LEU A 1 211 ? -14.424 7.007 8.877 1.00 91.75 211 LEU A C 1
ATOM 1767 O O . LEU A 1 211 ? -14.445 7.452 10.027 1.00 91.75 211 LEU A O 1
ATOM 1771 N N . LYS A 1 212 ? -15.517 6.939 8.117 1.00 91.31 212 LYS A N 1
ATOM 1772 C CA . LYS A 1 212 ? -16.857 7.363 8.560 1.00 91.31 212 LYS A CA 1
ATOM 1773 C C . LYS A 1 212 ? -17.432 6.321 9.516 1.00 91.31 212 LYS A C 1
ATOM 1775 O O . LYS A 1 212 ? -17.724 5.214 9.091 1.00 91.31 212 LYS A O 1
ATOM 1780 N N . LEU A 1 213 ? -17.551 6.631 10.805 1.00 88.50 213 LEU A N 1
ATOM 1781 C CA . LEU A 1 213 ? -18.021 5.682 11.832 1.00 88.50 213 LEU A CA 1
ATOM 1782 C C . LEU A 1 213 ? -19.423 6.000 12.341 1.00 88.50 213 LEU A C 1
ATOM 1784 O O . LEU A 1 213 ? -19.863 5.377 13.310 1.00 88.50 213 LEU A O 1
ATOM 1788 N N . ASP A 1 214 ? -20.135 6.868 11.632 1.00 74.56 214 ASP A N 1
ATOM 1789 C CA . ASP A 1 214 ? -21.440 7.410 12.005 1.00 74.56 214 ASP A CA 1
ATOM 1790 C C . ASP A 1 214 ? -22.589 6.657 11.307 1.00 74.56 214 ASP A C 1
ATOM 1792 O O . ASP A 1 214 ? -22.336 5.988 10.272 1.00 74.56 214 ASP A O 1
#

Nearest PDB structures (foldseek):
  8i7r-assembly1_F4  TM=3.119E-01  e=8.822E+00  Mus musculus

Radius of gyration: 22.73 Å; Cα contacts (8 Å, |Δi|>4): 212; chains: 1; bounding box: 51×38×81 Å

Organism: Westerdykella ornata (NCBI:txid318751)

Secondary structure (DSSP, 8-state):
-----HHHHHHHHHHHHT--SSPPPPB-TTSPBP-STTGGGSHHHHHTTEEEETTEEEE-TT-HHHHHHHHHHHHHHHHHHHHH-HHHHHHHHHHHHHHHHHHHHIIIIIHHHHSTT-----HHHHHHHHHHHHHHHHHHHHHHHHHHHHHHHHTT--------------S----SSS--PPP---HHHHHHHHHHHHHHHHTSPPP-------

pLDDT: mean 79.24, std 19.78, range [23.03, 97.56]